Protein AF-A0A8J5W2N5-F1 (afdb_monomer_lite)

pLDDT: mean 70.44, std 24.01, range [20.25, 96.19]

Foldseek 3Di:
DDPVPAAPDADPVRHGDDDDPQCNPVDPDHDHDPVLDDDDDPVDPPVVVVLCSPQLVVQDDPVLVVDDDDDDDPPQPDDDDDDDDDDDDDDDDDDDDDPPDPDQFEEEFEDPDSNSLSNVVVCVSVPHNYYAYEDCDCVCCSVHNYDDDPLLVVLCVVVVAAGCYYHYDPPDPVVVVSSVSRHGDDDD

Organism: Zizania palustris (NCBI:txid103762)

Structure (mmCIF, N/CA/C/O backbone):
data_AF-A0A8J5W2N5-F1
#
_entry.id   AF-A0A8J5W2N5-F1
#
loop_
_atom_site.group_PDB
_atom_site.id
_atom_site.type_symbol
_atom_site.label_atom_id
_atom_site.label_alt_id
_atom_site.label_comp_id
_atom_site.label_asym_id
_atom_site.label_entity_id
_atom_site.label_seq_id
_atom_site.pdbx_PDB_ins_code
_atom_site.Cartn_x
_atom_site.Cartn_y
_atom_site.Cartn_z
_atom_site.occupancy
_atom_site.B_iso_or_equiv
_atom_site.auth_seq_id
_atom_site.auth_comp_id
_atom_site.auth_asym_id
_atom_site.auth_atom_id
_atom_site.pdbx_PDB_model_num
ATOM 1 N N . MET A 1 1 ? 17.890 -5.886 -7.795 1.00 57.22 1 MET A N 1
ATOM 2 C CA . MET A 1 1 ? 19.011 -5.927 -8.759 1.00 57.22 1 MET A CA 1
ATOM 3 C C . MET A 1 1 ? 18.821 -7.154 -9.627 1.00 57.22 1 MET A C 1
ATOM 5 O O . MET A 1 1 ? 18.382 -8.171 -9.098 1.00 57.22 1 MET A O 1
ATOM 9 N N . ARG A 1 2 ? 19.066 -7.064 -10.936 1.00 71.94 2 ARG A N 1
ATOM 10 C CA . ARG A 1 2 ? 18.946 -8.241 -11.804 1.00 71.94 2 ARG A CA 1
ATOM 11 C C . ARG A 1 2 ? 19.951 -9.299 -11.394 1.00 71.94 2 ARG A C 1
ATOM 13 O O . ARG A 1 2 ? 21.056 -8.963 -10.977 1.00 71.94 2 ARG A O 1
ATOM 20 N N . ARG A 1 3 ? 19.558 -10.565 -11.523 1.00 78.62 3 ARG A N 1
ATOM 21 C CA . ARG A 1 3 ? 20.388 -11.706 -11.114 1.00 78.62 3 ARG A CA 1
ATOM 22 C C . ARG A 1 3 ? 21.706 -11.781 -11.887 1.00 78.62 3 ARG A C 1
ATOM 24 O O . ARG A 1 3 ? 22.684 -12.273 -11.346 1.00 78.62 3 ARG A O 1
ATOM 31 N N . ASP A 1 4 ? 21.733 -11.265 -13.115 1.00 87.88 4 ASP A N 1
ATOM 32 C CA . ASP A 1 4 ? 22.922 -11.240 -13.972 1.00 87.88 4 ASP A CA 1
ATOM 33 C C . ASP A 1 4 ? 23.854 -10.037 -13.717 1.00 87.88 4 ASP A C 1
ATOM 35 O O . ASP A 1 4 ? 24.888 -9.920 -14.366 1.00 87.88 4 ASP A O 1
ATOM 39 N N . GLY A 1 5 ? 23.503 -9.126 -12.800 1.00 85.62 5 GLY A N 1
ATOM 40 C CA . GLY A 1 5 ? 24.307 -7.943 -12.477 1.00 85.62 5 GLY A CA 1
ATOM 41 C C . GLY A 1 5 ? 24.381 -6.879 -13.580 1.00 85.62 5 GLY A C 1
ATOM 42 O O . GLY A 1 5 ? 25.091 -5.888 -13.418 1.00 85.62 5 GLY A O 1
ATOM 43 N N . THR A 1 6 ? 23.645 -7.035 -14.683 1.00 89.62 6 THR A N 1
ATOM 44 C CA . THR A 1 6 ? 23.685 -6.117 -15.832 1.00 89.62 6 THR A CA 1
ATOM 45 C C . THR A 1 6 ? 22.445 -5.215 -15.906 1.00 89.62 6 THR A C 1
ATOM 47 O O . THR A 1 6 ? 21.441 -5.442 -15.229 1.00 89.62 6 THR A O 1
ATOM 50 N N . THR A 1 7 ? 22.490 -4.183 -16.759 1.00 91.38 7 THR A N 1
ATOM 51 C CA . THR A 1 7 ? 21.337 -3.312 -17.053 1.00 91.38 7 THR A CA 1
ATOM 52 C C . THR A 1 7 ? 20.825 -3.499 -18.482 1.00 91.38 7 THR A C 1
ATOM 54 O O . THR A 1 7 ? 21.555 -3.925 -19.380 1.00 91.38 7 THR A O 1
ATOM 57 N N . ARG A 1 8 ? 19.542 -3.198 -18.701 1.00 93.62 8 ARG A N 1
ATOM 58 C CA . ARG A 1 8 ? 18.929 -3.067 -20.036 1.00 93.62 8 ARG A CA 1
ATOM 59 C C . ARG A 1 8 ? 18.628 -1.614 -20.399 1.00 93.62 8 ARG A C 1
ATOM 61 O O . ARG A 1 8 ? 18.187 -1.355 -21.512 1.00 93.62 8 ARG A O 1
ATOM 68 N N . PHE A 1 9 ? 18.883 -0.686 -19.483 1.00 93.56 9 PHE A N 1
ATOM 69 C CA . PHE A 1 9 ? 18.622 0.728 -19.677 1.00 93.56 9 PHE A CA 1
ATOM 70 C C . PHE A 1 9 ? 19.923 1.463 -19.963 1.00 93.56 9 PHE A C 1
ATOM 72 O O . PHE A 1 9 ? 20.942 1.260 -19.296 1.00 93.56 9 PHE A O 1
ATOM 79 N N . ARG A 1 10 ? 19.875 2.320 -20.977 1.00 93.88 10 ARG A N 1
ATOM 80 C CA . ARG A 1 10 ? 20.946 3.241 -21.335 1.00 93.88 10 ARG A CA 1
ATOM 81 C C . ARG A 1 10 ? 20.334 4.591 -21.667 1.00 93.88 10 ARG A C 1
ATOM 83 O O . ARG A 1 10 ? 19.208 4.638 -22.159 1.00 93.88 10 ARG A O 1
ATOM 90 N N . ASP A 1 11 ? 21.063 5.659 -21.388 1.00 93.50 11 ASP A N 1
ATOM 91 C CA . ASP A 1 11 ? 20.663 7.000 -21.805 1.00 93.50 11 ASP A CA 1
ATOM 92 C C . ASP A 1 11 ? 20.982 7.256 -23.291 1.00 93.50 11 ASP A C 1
ATOM 94 O O . ASP A 1 11 ? 21.463 6.378 -24.018 1.00 93.50 11 ASP A O 1
ATOM 98 N N . SER A 1 12 ? 20.723 8.480 -23.755 1.00 94.44 12 SER A N 1
ATOM 99 C CA . SER A 1 12 ? 21.008 8.906 -25.130 1.00 94.44 12 SER A CA 1
ATOM 100 C C . SER A 1 12 ? 22.496 8.860 -25.495 1.00 94.44 12 SER A C 1
ATOM 102 O O . SER A 1 12 ? 22.830 8.704 -26.668 1.00 94.44 12 SER A O 1
ATOM 104 N N . GLN A 1 13 ? 23.390 8.944 -24.508 1.00 96.19 13 GLN A N 1
ATOM 105 C CA . GLN A 1 13 ? 24.843 8.856 -24.671 1.00 96.19 13 GLN A CA 1
ATOM 106 C C . GLN A 1 13 ? 25.363 7.419 -24.514 1.00 96.19 13 GLN A C 1
ATOM 108 O O . GLN A 1 13 ? 26.568 7.178 -24.561 1.00 96.19 13 GLN A O 1
ATOM 113 N N . ARG A 1 14 ? 24.457 6.440 -24.377 1.00 93.19 14 ARG A N 1
ATOM 114 C CA . ARG A 1 14 ? 24.729 5.017 -24.126 1.00 93.19 14 ARG A CA 1
ATOM 115 C C . ARG A 1 14 ? 25.325 4.714 -22.750 1.00 93.19 14 ARG A C 1
ATOM 117 O O . ARG A 1 14 ? 25.744 3.568 -22.529 1.00 93.19 14 ARG A O 1
ATOM 124 N N . ALA A 1 15 ? 25.321 5.664 -21.819 1.00 94.69 15 ALA A N 1
ATOM 125 C CA . ALA A 1 15 ? 25.736 5.407 -20.450 1.00 94.69 15 ALA A CA 1
ATOM 126 C C . ALA A 1 15 ? 24.723 4.468 -19.766 1.00 94.69 15 ALA A C 1
ATOM 128 O O . ALA A 1 15 ? 23.517 4.574 -20.011 1.00 94.69 15 ALA A O 1
ATOM 129 N N . PRO A 1 16 ? 25.185 3.495 -18.960 1.00 93.69 16 PRO A N 1
ATOM 130 C CA . PRO A 1 16 ? 24.301 2.552 -18.289 1.00 93.69 16 PRO A CA 1
ATOM 131 C C . PRO A 1 16 ? 23.444 3.263 -17.237 1.00 93.69 16 PRO A C 1
ATOM 133 O O . PRO A 1 16 ? 23.964 3.973 -16.381 1.00 93.69 16 PRO A O 1
ATOM 136 N N . LEU A 1 17 ? 22.134 3.020 -17.269 1.00 93.19 17 LEU A N 1
ATOM 137 C CA . LEU A 1 17 ? 21.201 3.485 -16.245 1.00 93.19 17 LEU A CA 1
ATOM 138 C C . LEU A 1 17 ? 20.862 2.346 -15.285 1.00 93.19 17 LEU A C 1
ATOM 140 O O . LEU A 1 17 ? 20.761 1.183 -15.688 1.00 93.19 17 LEU A O 1
ATOM 144 N N . HIS A 1 18 ? 20.670 2.676 -14.010 1.00 90.25 18 HIS A N 1
ATOM 145 C CA . HIS A 1 18 ? 20.275 1.699 -13.003 1.00 90.25 18 HIS A CA 1
ATOM 146 C C . HIS A 1 18 ? 18.793 1.329 -13.117 1.00 90.25 18 HIS A C 1
ATOM 148 O O . HIS A 1 18 ? 17.935 2.167 -13.375 1.00 90.25 18 HIS A O 1
ATOM 154 N N . ASP A 1 19 ? 18.513 0.051 -12.886 1.00 89.31 19 ASP A N 1
ATOM 155 C CA . ASP A 1 19 ? 17.163 -0.498 -12.783 1.00 89.31 19 ASP A CA 1
ATOM 156 C C . ASP A 1 19 ? 16.586 -0.193 -11.388 1.00 89.31 19 ASP A C 1
ATOM 158 O O . ASP A 1 19 ? 17.253 -0.441 -10.379 1.00 89.31 19 ASP A O 1
ATOM 162 N N . PHE A 1 20 ? 15.354 0.313 -11.305 1.00 89.88 20 PHE A N 1
ATOM 163 C CA . PHE A 1 20 ? 14.694 0.640 -10.040 1.00 89.88 20 PHE A CA 1
ATOM 164 C C . PHE A 1 20 ? 13.653 -0.418 -9.665 1.00 89.88 20 PHE A C 1
ATOM 166 O O . PHE A 1 20 ? 12.716 -0.692 -10.421 1.00 89.88 20 PHE A O 1
ATOM 173 N N . LEU A 1 21 ? 13.848 -1.041 -8.495 1.00 89.06 21 LEU A N 1
ATOM 174 C CA . LEU A 1 21 ? 13.022 -2.136 -7.956 1.00 89.06 21 LEU A CA 1
ATOM 175 C C . LEU A 1 21 ? 12.780 -3.299 -8.940 1.00 89.06 21 LEU A C 1
ATOM 177 O O . LEU A 1 21 ? 11.861 -4.087 -8.755 1.00 89.06 21 LEU A O 1
ATOM 181 N N . ALA A 1 22 ? 13.633 -3.422 -9.964 1.00 86.00 22 ALA A N 1
ATOM 182 C CA . ALA A 1 22 ? 13.532 -4.401 -11.044 1.00 86.00 22 ALA A CA 1
ATOM 183 C C . ALA A 1 22 ? 12.219 -4.354 -11.855 1.00 86.00 22 ALA A C 1
ATOM 185 O O . ALA A 1 22 ? 11.824 -5.342 -12.472 1.00 86.00 22 ALA A O 1
ATOM 186 N N . VAL A 1 23 ? 11.569 -3.185 -11.875 1.00 90.44 23 VAL A N 1
ATOM 187 C CA . VAL A 1 23 ? 10.377 -2.912 -12.693 1.00 90.44 23 VAL A CA 1
ATOM 188 C C . VAL A 1 23 ? 10.636 -1.751 -13.653 1.00 90.44 23 VAL A C 1
ATOM 190 O O . VAL A 1 23 ? 10.332 -1.869 -14.836 1.00 90.44 23 VAL A O 1
ATOM 193 N N . SER A 1 24 ? 11.207 -0.639 -13.164 1.00 92.31 24 SER A N 1
ATOM 194 C CA . SER A 1 24 ? 11.525 0.559 -13.964 1.00 92.31 24 SER A CA 1
ATOM 195 C C . SER A 1 24 ? 10.375 1.031 -14.872 1.00 92.31 24 SER A C 1
ATOM 197 O O . SER A 1 24 ? 10.552 1.278 -16.064 1.00 92.31 24 SER A O 1
ATOM 199 N N . SER A 1 25 ? 9.173 1.162 -14.301 1.00 91.69 25 SER A N 1
ATOM 200 C CA . SER A 1 25 ? 7.924 1.436 -15.031 1.00 91.69 25 SER A CA 1
ATOM 201 C C . SER A 1 25 ? 7.806 2.845 -15.629 1.00 91.69 25 SER A C 1
ATOM 203 O O . SER A 1 25 ? 6.873 3.104 -16.385 1.00 91.69 25 SER A O 1
ATOM 205 N N . PHE A 1 26 ? 8.736 3.759 -15.341 1.00 94.06 26 PHE A N 1
ATOM 206 C CA . PHE A 1 26 ? 8.787 5.103 -15.939 1.00 94.06 26 PHE A CA 1
ATOM 207 C C . PHE A 1 26 ? 9.530 5.106 -17.284 1.00 94.06 26 PHE A C 1
ATOM 209 O O . PHE A 1 26 ? 10.340 5.982 -17.573 1.00 94.06 26 PHE A O 1
ATOM 216 N N . SER A 1 27 ? 9.250 4.097 -18.105 1.00 92.00 27 SER A N 1
ATOM 217 C CA . SER A 1 27 ? 9.764 3.918 -19.460 1.00 92.00 27 SER A CA 1
ATOM 218 C C . SER A 1 27 ? 8.652 3.336 -20.327 1.00 92.00 27 SER A C 1
ATOM 220 O O . SER A 1 27 ? 7.834 2.552 -19.847 1.00 92.00 27 SER A O 1
ATOM 222 N N . GLN A 1 28 ? 8.628 3.684 -21.615 1.00 92.81 28 GLN A N 1
ATOM 223 C CA . GLN A 1 28 ? 7.677 3.094 -22.567 1.00 92.81 28 GLN A CA 1
ATOM 224 C C . GLN A 1 28 ? 7.861 1.575 -22.702 1.00 92.81 28 GLN A C 1
ATOM 226 O O . GLN A 1 28 ? 6.899 0.860 -22.967 1.00 92.81 28 GLN A O 1
ATOM 231 N N . TYR A 1 29 ? 9.089 1.092 -22.492 1.00 93.75 29 TYR A N 1
ATOM 232 C CA . TYR A 1 29 ? 9.428 -0.325 -22.480 1.00 93.75 29 TYR A CA 1
ATOM 233 C C . TYR A 1 29 ? 10.331 -0.637 -21.293 1.00 93.75 29 TYR A C 1
ATOM 235 O O . TYR A 1 29 ? 11.278 0.097 -21.003 1.00 93.75 29 TYR A O 1
ATOM 243 N N . ALA A 1 30 ? 10.071 -1.762 -20.640 1.00 93.44 30 ALA A N 1
ATOM 244 C CA . ALA A 1 30 ? 10.919 -2.303 -19.595 1.00 93.44 30 ALA A CA 1
ATOM 245 C C . ALA A 1 30 ? 11.128 -3.796 -19.836 1.00 93.44 30 ALA A C 1
ATOM 247 O O . ALA A 1 30 ? 10.253 -4.494 -20.346 1.00 93.44 30 ALA A O 1
ATOM 248 N N . VAL A 1 31 ? 12.303 -4.288 -19.461 1.00 92.88 31 VAL A N 1
ATOM 249 C CA . VAL A 1 31 ? 12.566 -5.728 -19.393 1.00 92.88 31 VAL A CA 1
ATOM 250 C C . VAL A 1 31 ? 12.385 -6.136 -17.938 1.00 92.88 31 VAL A C 1
ATOM 252 O O . VAL A 1 31 ? 12.899 -5.442 -17.074 1.00 92.88 31 VAL A O 1
ATOM 255 N N . VAL A 1 32 ? 11.702 -7.233 -17.644 1.00 92.00 32 VAL A N 1
ATOM 256 C CA . VAL A 1 32 ? 11.517 -7.725 -16.267 1.00 92.00 32 VAL A CA 1
ATOM 257 C C . VAL A 1 32 ? 11.840 -9.212 -16.203 1.00 92.00 32 VAL A C 1
ATOM 259 O O . VAL A 1 32 ? 11.748 -9.910 -17.214 1.00 92.00 32 VAL A O 1
ATOM 262 N N . ASP A 1 33 ? 12.264 -9.692 -15.036 1.00 89.75 33 ASP A N 1
ATOM 263 C CA . ASP A 1 33 ? 12.425 -11.129 -14.811 1.00 89.75 33 ASP A CA 1
ATOM 264 C C . ASP A 1 33 ? 11.045 -11.804 -14.792 1.00 89.75 33 ASP A C 1
ATOM 266 O O . ASP A 1 33 ? 10.073 -11.228 -14.299 1.00 89.75 33 ASP A O 1
ATOM 27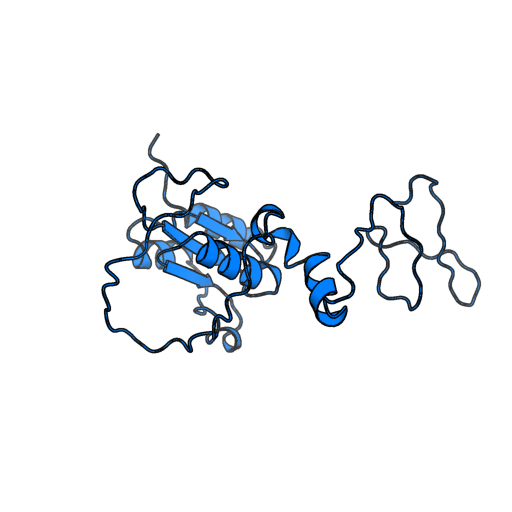0 N N . VAL A 1 34 ? 10.952 -13.034 -15.301 1.00 90.69 34 VAL A N 1
ATOM 271 C CA . VAL A 1 34 ? 9.689 -13.793 -15.335 1.00 90.69 34 VAL A CA 1
ATOM 272 C C . VAL A 1 34 ? 9.080 -13.978 -13.939 1.00 90.69 34 VAL A C 1
ATOM 274 O O . VAL A 1 34 ? 7.864 -14.030 -13.798 1.00 90.69 34 VAL A O 1
ATOM 277 N N . ASN A 1 35 ? 9.907 -13.998 -12.891 1.00 88.94 35 ASN A N 1
ATOM 278 C CA . ASN A 1 35 ? 9.452 -14.107 -11.504 1.00 88.94 35 ASN A CA 1
ATOM 279 C C . ASN A 1 35 ? 8.875 -12.794 -10.945 1.00 88.94 35 ASN A C 1
ATOM 281 O O . ASN A 1 35 ? 8.397 -12.771 -9.815 1.00 88.94 35 ASN A O 1
ATOM 285 N N . GLN A 1 36 ? 8.953 -11.695 -11.697 1.00 87.56 36 GLN A N 1
ATOM 286 C CA . GLN A 1 36 ? 8.500 -10.359 -11.294 1.00 87.56 36 GLN A CA 1
ATOM 287 C C . GLN A 1 36 ? 7.335 -9.855 -12.148 1.00 87.56 36 GLN A C 1
ATOM 289 O O . GLN A 1 36 ? 6.981 -8.678 -12.093 1.00 87.56 36 GLN A O 1
ATOM 294 N N . VAL A 1 37 ? 6.725 -10.742 -12.936 1.00 90.38 37 VAL A N 1
ATOM 295 C CA . VAL A 1 37 ? 5.549 -10.443 -13.744 1.00 90.38 37 VAL A CA 1
ATOM 296 C C . VAL A 1 37 ? 4.460 -11.466 -13.464 1.00 90.38 37 VAL A C 1
ATOM 298 O O . VAL A 1 37 ? 4.691 -12.671 -13.445 1.00 90.38 37 VAL A O 1
ATOM 301 N N . VAL A 1 38 ? 3.243 -10.972 -13.264 1.00 90.62 38 VAL A N 1
ATOM 302 C CA . VAL A 1 38 ? 2.047 -11.803 -13.138 1.00 90.62 38 VAL A CA 1
ATOM 303 C C . VAL A 1 38 ? 1.119 -11.461 -14.289 1.00 90.62 38 VAL A C 1
ATOM 305 O O . VAL A 1 38 ? 0.840 -10.291 -14.557 1.00 90.62 38 VAL A O 1
ATOM 308 N N . LYS A 1 39 ? 0.637 -12.491 -14.987 1.00 89.94 39 LYS A N 1
ATOM 309 C CA . LYS A 1 39 ? -0.365 -12.321 -16.038 1.00 89.94 39 LYS A CA 1
ATOM 310 C C . LYS A 1 39 ? -1.710 -11.976 -15.395 1.00 89.94 39 LYS A C 1
ATOM 312 O O . LYS A 1 39 ? -2.215 -12.738 -14.577 1.00 89.94 39 LYS A O 1
ATOM 317 N N . VAL A 1 40 ? -2.287 -10.846 -15.791 1.00 88.88 40 VAL A N 1
ATOM 318 C CA . VAL A 1 40 ? -3.615 -10.394 -15.349 1.00 88.88 40 VAL A CA 1
ATOM 319 C C . VAL A 1 40 ? -4.661 -10.759 -16.407 1.00 88.88 40 VAL A C 1
ATOM 321 O O . VAL A 1 40 ? -4.334 -10.916 -17.586 1.00 88.88 40 VAL A O 1
ATOM 324 N N . ASP A 1 41 ? -5.916 -10.912 -15.981 1.00 90.25 41 ASP A N 1
ATOM 325 C CA . ASP A 1 41 ? -7.061 -11.062 -16.881 1.00 90.25 41 ASP A CA 1
ATOM 326 C C . ASP A 1 41 ? -7.133 -9.864 -17.857 1.00 90.25 41 ASP A C 1
ATOM 328 O O . ASP A 1 41 ? -7.174 -8.715 -17.402 1.00 90.25 41 ASP A O 1
ATOM 332 N N . PRO A 1 42 ? -7.157 -10.097 -19.185 1.00 90.88 42 PRO A N 1
ATOM 333 C CA . PRO A 1 42 ? -7.212 -9.029 -20.183 1.00 90.88 42 PRO A CA 1
ATOM 334 C C . PRO A 1 42 ? -8.469 -8.149 -20.090 1.00 90.88 42 PRO A C 1
ATOM 336 O O . PRO A 1 42 ? -8.469 -7.043 -20.625 1.00 90.88 42 PRO A O 1
ATOM 339 N N . ALA A 1 43 ? -9.531 -8.602 -19.416 1.00 92.81 43 ALA A N 1
ATOM 340 C CA . ALA A 1 43 ? -10.729 -7.804 -19.177 1.00 92.81 43 ALA A CA 1
ATOM 341 C C . ALA A 1 43 ? -10.522 -6.687 -18.135 1.00 92.81 43 ALA A C 1
ATOM 343 O O . ALA A 1 43 ? -11.347 -5.774 -18.048 1.00 92.81 43 ALA A O 1
ATOM 344 N N . VAL A 1 44 ? -9.455 -6.738 -17.328 1.00 85.94 44 VAL A N 1
ATOM 345 C CA . VAL A 1 44 ? -9.165 -5.717 -16.312 1.00 85.94 44 VAL A CA 1
ATOM 346 C C . VAL A 1 44 ? -8.449 -4.527 -16.963 1.00 85.94 44 VAL A C 1
ATOM 348 O O . VAL A 1 44 ? -7.362 -4.697 -17.517 1.00 85.94 44 VAL A O 1
ATOM 351 N N . PRO A 1 45 ? -8.984 -3.294 -16.864 1.00 86.06 45 PRO A N 1
ATOM 352 C CA . PRO A 1 45 ? -8.327 -2.120 -17.428 1.00 86.06 45 PRO A CA 1
ATOM 353 C C . PRO A 1 45 ? -6.917 -1.910 -16.838 1.00 86.06 45 PRO A C 1
ATOM 355 O O . PRO A 1 45 ? -6.790 -1.809 -15.612 1.00 86.06 45 PRO A O 1
ATOM 358 N N . PRO A 1 46 ? -5.862 -1.737 -17.662 1.00 85.06 46 PRO A N 1
ATOM 359 C CA . PRO A 1 46 ? -4.486 -1.572 -17.175 1.00 85.06 46 PRO A CA 1
ATOM 360 C C . PRO A 1 46 ? -4.298 -0.411 -16.190 1.00 85.06 46 PRO A C 1
ATOM 362 O O . PRO A 1 46 ? -3.519 -0.511 -15.245 1.00 85.06 46 PRO A O 1
ATOM 365 N N . LYS A 1 47 ? -5.068 0.673 -16.366 1.00 81.94 47 LYS A N 1
ATOM 366 C CA . LYS A 1 47 ? -5.073 1.846 -15.473 1.00 81.94 47 LYS A CA 1
ATOM 367 C C . LYS A 1 47 ? -5.515 1.527 -14.040 1.00 81.94 47 LYS A C 1
ATOM 369 O O . LYS A 1 47 ? -5.184 2.276 -13.133 1.00 81.94 47 LYS A O 1
ATOM 374 N N . LEU A 1 48 ? -6.290 0.460 -13.844 1.00 81.44 48 LEU A N 1
ATOM 375 C CA . LEU A 1 48 ? -6.707 -0.010 -12.522 1.00 81.44 48 LEU A CA 1
ATOM 376 C C . LEU A 1 48 ? -5.783 -1.123 -12.029 1.00 81.44 48 LEU A C 1
ATOM 378 O O . LEU A 1 48 ? -5.396 -1.127 -10.864 1.00 81.44 48 LEU A O 1
ATOM 382 N N . ALA A 1 49 ? -5.382 -2.028 -12.927 1.00 83.00 49 ALA A N 1
ATOM 383 C CA . ALA A 1 49 ? -4.473 -3.123 -12.602 1.00 83.00 49 ALA A CA 1
ATOM 384 C C . ALA A 1 49 ? -3.129 -2.628 -12.040 1.00 83.00 49 ALA A C 1
ATOM 386 O O . ALA A 1 49 ? -2.576 -3.263 -11.145 1.00 83.00 49 ALA A O 1
ATOM 387 N N . CYS A 1 50 ? -2.619 -1.479 -12.503 1.00 83.56 50 CYS A N 1
ATOM 388 C CA . CYS A 1 50 ? -1.347 -0.935 -12.022 1.00 83.56 50 CYS A CA 1
ATOM 389 C C . CYS A 1 50 ? -1.336 -0.622 -10.514 1.00 83.56 50 CYS A C 1
ATOM 391 O O . CYS A 1 50 ? -0.277 -0.690 -9.892 1.00 83.56 50 CYS A O 1
ATOM 393 N N . LEU A 1 51 ? -2.496 -0.348 -9.903 1.00 80.81 51 LEU A N 1
ATOM 394 C CA . LEU A 1 51 ? -2.605 -0.086 -8.464 1.00 80.81 51 LEU A CA 1
ATOM 395 C C . LEU A 1 51 ? -2.310 -1.336 -7.620 1.00 80.81 51 LEU A C 1
ATOM 397 O O . LEU A 1 51 ? -1.819 -1.214 -6.495 1.00 80.81 51 LEU A O 1
ATOM 401 N N . LEU A 1 52 ? -2.553 -2.528 -8.177 1.00 82.44 52 LEU A N 1
ATOM 402 C CA . LEU A 1 52 ? -2.258 -3.812 -7.536 1.00 82.44 52 LEU A CA 1
ATOM 403 C C . LEU A 1 52 ? -0.754 -4.102 -7.478 1.00 82.44 52 LEU A C 1
ATOM 405 O O . LEU A 1 52 ? -0.316 -4.845 -6.610 1.00 82.44 52 LEU A O 1
ATOM 409 N N . GLY A 1 53 ? 0.046 -3.494 -8.361 1.00 81.62 53 GLY A N 1
ATOM 410 C CA . GLY A 1 53 ? 1.490 -3.736 -8.440 1.00 81.62 53 GLY A CA 1
ATOM 411 C C . GLY A 1 53 ? 2.308 -3.158 -7.281 1.00 81.62 53 GLY A C 1
ATOM 412 O O . GLY A 1 53 ? 3.507 -3.404 -7.211 1.00 81.62 53 GLY A O 1
ATOM 413 N N . CYS A 1 54 ? 1.695 -2.363 -6.398 1.00 84.56 54 CYS A N 1
ATOM 414 C CA . CYS A 1 54 ? 2.356 -1.814 -5.216 1.00 84.56 54 CYS A CA 1
ATOM 415 C C . CYS A 1 54 ? 1.333 -1.506 -4.115 1.00 84.56 54 CYS A C 1
ATOM 417 O O . CYS A 1 54 ? 0.988 -2.386 -3.332 1.00 84.56 54 CYS A O 1
ATOM 419 N N . GLY A 1 55 ? 0.818 -0.272 -4.058 1.00 74.62 55 GLY A N 1
ATOM 420 C CA . GLY A 1 55 ? 0.147 0.243 -2.863 1.00 74.62 55 GLY A CA 1
ATOM 421 C C . GLY A 1 55 ? -1.091 -0.541 -2.421 1.00 74.62 55 GLY A C 1
ATOM 422 O O . GLY A 1 55 ? -1.251 -0.751 -1.224 1.00 74.62 55 GLY A O 1
ATOM 423 N N . ALA A 1 56 ? -1.930 -1.010 -3.355 1.00 74.50 56 ALA A N 1
ATOM 424 C CA . ALA A 1 56 ? -3.086 -1.838 -2.998 1.00 74.50 56 ALA A CA 1
ATOM 425 C C . ALA A 1 56 ? -2.662 -3.261 -2.593 1.00 74.50 56 ALA A C 1
ATOM 427 O O . ALA A 1 56 ? -3.018 -3.734 -1.519 1.00 74.50 56 ALA A O 1
ATOM 428 N N . GLY A 1 57 ? -1.799 -3.902 -3.390 1.00 73.19 57 GLY A N 1
ATOM 429 C CA . GLY A 1 57 ? -1.297 -5.252 -3.103 1.00 73.19 57 GLY A CA 1
ATOM 430 C C . GLY A 1 57 ? -0.407 -5.354 -1.855 1.00 73.19 57 GLY A C 1
ATOM 431 O O . GLY A 1 57 ? -0.127 -6.452 -1.397 1.00 73.19 57 GLY A O 1
ATOM 432 N N . THR A 1 58 ? 0.040 -4.227 -1.290 1.00 75.50 58 THR A N 1
ATOM 433 C CA . THR A 1 58 ? 0.863 -4.197 -0.065 1.00 75.50 58 THR A CA 1
ATOM 434 C C . THR A 1 58 ? 0.056 -4.578 1.179 1.00 75.50 58 THR A C 1
ATOM 436 O O . THR A 1 58 ? 0.616 -5.086 2.146 1.00 75.50 58 THR A O 1
ATOM 439 N N . VAL A 1 59 ? -1.250 -4.308 1.172 1.00 65.19 59 VAL A N 1
ATOM 440 C CA . VAL A 1 59 ? -2.141 -4.501 2.329 1.00 65.19 59 VAL A CA 1
ATOM 441 C C . VAL A 1 59 ? -3.257 -5.503 2.052 1.00 65.19 59 VAL A C 1
ATOM 443 O O . VAL A 1 59 ? -3.810 -6.062 2.998 1.00 65.19 59 VAL A O 1
ATOM 446 N N . ASP A 1 60 ? -3.566 -5.752 0.778 1.00 60.25 60 ASP A N 1
ATOM 447 C CA . ASP A 1 60 ? -4.513 -6.779 0.366 1.00 60.25 60 ASP A CA 1
ATOM 448 C C . ASP A 1 60 ? -3.817 -8.150 0.302 1.00 60.25 60 ASP A C 1
ATOM 450 O O . ASP A 1 60 ? -2.894 -8.367 -0.483 1.00 60.25 60 ASP A O 1
ATOM 454 N N . ASP A 1 61 ? -4.283 -9.105 1.112 1.00 49.38 61 ASP A N 1
ATOM 455 C CA . ASP A 1 61 ? -3.920 -10.516 0.956 1.00 49.38 61 ASP A CA 1
ATOM 456 C C . ASP A 1 61 ? -4.503 -11.044 -0.375 1.00 49.38 61 ASP A C 1
ATOM 458 O O . ASP A 1 61 ? -5.713 -10.904 -0.607 1.00 49.38 61 ASP A O 1
ATOM 462 N N . PRO A 1 62 ? -3.711 -11.683 -1.260 1.00 41.06 62 PRO A N 1
ATOM 463 C CA . PRO A 1 62 ? -4.184 -12.166 -2.563 1.00 41.06 62 PRO A CA 1
ATOM 464 C C . PRO A 1 62 ? -5.344 -13.178 -2.480 1.00 41.06 62 PRO A C 1
ATOM 466 O O . PRO A 1 62 ? -6.018 -13.418 -3.484 1.00 41.06 62 PRO A O 1
ATOM 469 N N . GLY A 1 63 ? -5.642 -13.737 -1.299 1.00 37.38 63 GLY A N 1
ATOM 470 C CA . GLY A 1 63 ? -6.823 -14.571 -1.063 1.00 37.38 63 GLY A CA 1
ATOM 471 C C . GLY A 1 63 ? -8.164 -13.823 -1.121 1.00 37.38 63 GLY A C 1
ATOM 472 O O . GLY A 1 63 ? -9.210 -14.453 -1.290 1.00 37.38 63 GLY A O 1
ATOM 473 N N . VAL A 1 64 ? -8.167 -12.490 -1.025 1.00 37.84 64 VAL A N 1
ATOM 474 C CA . VAL A 1 64 ? -9.390 -11.674 -0.927 1.00 37.84 64 VAL A CA 1
ATOM 475 C C . VAL A 1 64 ? -9.935 -11.257 -2.305 1.00 37.84 64 VAL A C 1
ATOM 477 O O . VAL A 1 64 ? -11.153 -11.143 -2.480 1.00 37.84 64 VAL A O 1
ATOM 480 N N . GLN A 1 65 ? -9.076 -11.128 -3.325 1.00 34.88 65 GLN A N 1
ATOM 481 C CA . GLN A 1 65 ? -9.479 -10.714 -4.681 1.00 34.88 65 GLN A CA 1
ATOM 482 C C . GLN A 1 65 ? -10.389 -11.730 -5.397 1.00 34.88 65 GLN A C 1
ATOM 484 O O . GLN A 1 65 ? -11.106 -11.368 -6.332 1.00 34.88 65 GLN A O 1
ATOM 489 N N . LEU A 1 66 ? -10.392 -12.997 -4.970 1.00 31.05 66 LEU A N 1
ATOM 490 C CA . LEU A 1 66 ? -11.200 -14.047 -5.599 1.00 31.05 66 LEU A CA 1
ATOM 491 C C . LEU A 1 66 ? -12.686 -14.014 -5.195 1.00 31.05 66 LEU A C 1
ATOM 493 O O . LEU A 1 66 ? -13.478 -14.774 -5.758 1.00 31.05 66 LEU A O 1
ATOM 497 N N . TYR A 1 67 ? -13.120 -13.132 -4.282 1.00 31.89 67 TYR A N 1
ATOM 498 C CA . TYR A 1 67 ? -14.508 -13.130 -3.804 1.00 31.89 67 TYR A CA 1
ATOM 499 C C . TYR A 1 67 ? -15.332 -11.895 -4.211 1.00 31.89 67 TYR A C 1
ATOM 501 O O . TYR A 1 67 ? -15.554 -10.966 -3.443 1.00 31.89 67 TYR A O 1
ATOM 509 N N . LYS A 1 68 ? -15.906 -12.013 -5.418 1.00 27.16 68 LYS A N 1
ATOM 510 C CA . LYS A 1 68 ? -17.140 -11.387 -5.943 1.00 27.16 68 LYS A CA 1
ATOM 511 C C . LYS A 1 68 ? -17.202 -9.862 -6.123 1.00 27.16 68 LYS A C 1
ATOM 513 O O . LYS A 1 68 ? -17.230 -9.084 -5.175 1.00 27.16 68 LYS A O 1
ATOM 518 N N . ARG A 1 69 ? -17.523 -9.488 -7.375 1.00 29.33 69 ARG A N 1
ATOM 519 C CA . ARG A 1 69 ? -18.269 -8.273 -7.743 1.00 29.33 69 ARG A CA 1
ATOM 520 C C . ARG A 1 69 ? -19.478 -8.096 -6.814 1.00 29.33 69 ARG A C 1
ATOM 522 O O . ARG A 1 69 ? -20.479 -8.800 -6.941 1.00 29.33 69 ARG A O 1
ATOM 529 N N . ARG A 1 70 ? -19.409 -7.117 -5.923 1.00 23.56 70 ARG A N 1
ATOM 530 C CA . ARG A 1 70 ? -20.574 -6.348 -5.495 1.00 23.56 70 ARG A CA 1
ATOM 531 C C . ARG A 1 70 ? -20.204 -4.888 -5.681 1.00 23.56 70 ARG A C 1
ATOM 533 O O . ARG A 1 70 ? -19.195 -4.439 -5.147 1.00 23.56 70 ARG A O 1
ATOM 540 N N . SER A 1 71 ? -20.980 -4.189 -6.497 1.00 22.56 71 SER A N 1
ATOM 541 C CA . SER A 1 71 ? -20.948 -2.736 -6.562 1.00 22.56 71 SER A CA 1
ATOM 542 C C . SER A 1 71 ? -21.266 -2.235 -5.158 1.00 22.56 71 SER A C 1
ATOM 544 O O . SER A 1 71 ? -22.382 -2.422 -4.682 1.00 22.56 71 SER A O 1
ATOM 546 N N . TYR A 1 72 ? -20.274 -1.695 -4.461 1.00 29.94 72 TYR A N 1
ATOM 547 C CA . TYR A 1 72 ? -20.519 -0.923 -3.256 1.00 29.94 72 TYR A CA 1
ATOM 548 C C . TYR A 1 72 ? -20.366 0.529 -3.668 1.00 29.94 72 TYR A C 1
ATOM 550 O O . TYR A 1 72 ? -19.267 0.965 -4.016 1.00 29.94 72 TYR A O 1
ATOM 558 N N . GLU A 1 73 ? -21.480 1.255 -3.681 1.00 22.73 73 GLU A N 1
ATOM 559 C CA . GLU A 1 73 ? -21.423 2.706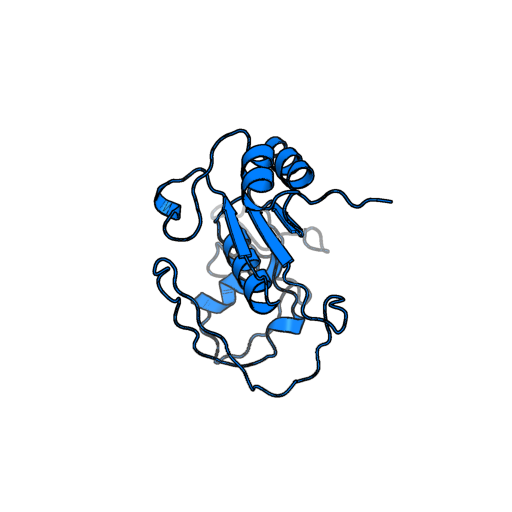 -3.617 1.00 22.73 73 GLU A CA 1
ATOM 560 C C . GLU A 1 73 ? -20.572 3.079 -2.399 1.00 22.73 73 GLU A C 1
ATOM 562 O O . GLU A 1 73 ? -20.679 2.485 -1.320 1.00 22.73 73 GLU A O 1
ATOM 567 N N . VAL A 1 74 ? -19.662 4.031 -2.595 1.00 29.69 74 VAL A N 1
ATOM 568 C CA . VAL A 1 74 ? -19.015 4.721 -1.485 1.00 29.69 74 VAL A CA 1
ATOM 569 C C . VAL A 1 74 ? -20.131 5.518 -0.827 1.00 29.69 74 VAL A C 1
ATOM 571 O O . VAL A 1 74 ? -20.406 6.644 -1.238 1.00 29.69 74 VAL A O 1
ATOM 574 N N . ASP A 1 75 ? -20.832 4.892 0.121 1.00 24.42 75 ASP A N 1
ATOM 575 C CA . ASP A 1 75 ? -21.845 5.565 0.918 1.00 24.42 75 ASP A CA 1
ATOM 576 C C . ASP A 1 75 ? -21.197 6.820 1.487 1.00 24.42 75 ASP A C 1
ATOM 578 O O . ASP A 1 75 ? -20.254 6.759 2.286 1.00 24.42 75 ASP A O 1
ATOM 582 N N . ARG A 1 76 ? -21.669 7.975 1.002 1.00 25.66 76 ARG A N 1
ATOM 583 C CA . ARG A 1 76 ? -21.342 9.267 1.591 1.00 25.66 76 ARG A CA 1
ATOM 584 C C . ARG A 1 76 ? -21.621 9.117 3.074 1.00 25.66 76 ARG A C 1
ATOM 586 O O . ARG A 1 76 ? -22.722 8.719 3.445 1.00 25.66 76 ARG A O 1
ATOM 593 N N . LEU A 1 77 ? -20.618 9.411 3.895 1.00 31.83 77 LEU A N 1
ATOM 594 C CA . LEU A 1 77 ? -20.731 9.442 5.347 1.00 31.83 77 LEU A CA 1
ATOM 595 C C . LEU A 1 77 ? -21.879 10.386 5.735 1.00 31.83 77 LEU A C 1
ATOM 597 O O . LEU A 1 77 ? -21.687 11.593 5.859 1.00 31.83 77 LEU A O 1
ATOM 601 N N . ALA A 1 78 ? -23.080 9.835 5.885 1.00 25.16 78 ALA A N 1
ATOM 602 C CA . ALA A 1 78 ? -24.215 10.516 6.473 1.00 25.16 78 ALA A CA 1
ATOM 603 C C . ALA A 1 78 ? -24.153 10.324 7.997 1.00 25.16 78 ALA A C 1
ATOM 605 O O . ALA A 1 78 ? -23.773 9.249 8.478 1.00 25.16 78 ALA A O 1
ATOM 606 N N . PRO A 1 79 ? -24.478 11.367 8.774 1.00 28.58 79 PRO A N 1
ATOM 607 C CA . PRO A 1 79 ? -24.326 11.356 10.216 1.00 28.58 79 PRO A CA 1
ATOM 608 C C . PRO A 1 79 ? -25.423 10.479 10.828 1.00 28.58 79 PRO A C 1
ATOM 610 O O . PRO A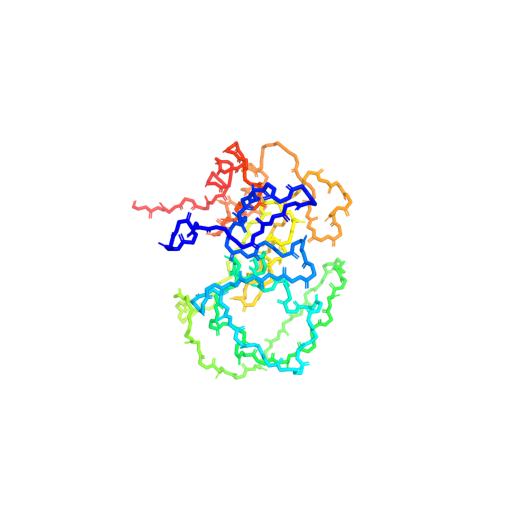 1 79 ? -26.595 10.704 10.570 1.00 28.58 79 PRO A O 1
ATOM 613 N N . TRP A 1 80 ? -25.010 9.487 11.623 1.00 27.20 80 TRP A N 1
ATOM 614 C CA . TRP A 1 80 ? -25.786 8.775 12.649 1.00 27.20 80 TRP A CA 1
ATOM 615 C C . TRP A 1 80 ? -27.277 8.521 12.367 1.00 27.20 80 TRP A C 1
ATOM 617 O O . TRP A 1 80 ? -28.049 9.436 12.584 1.00 27.20 80 TRP A O 1
ATOM 627 N N . GLN A 1 81 ? -27.696 7.274 12.092 1.00 20.25 81 GLN A N 1
ATOM 628 C CA . GLN A 1 81 ? -28.842 6.597 12.747 1.00 20.25 81 GLN A CA 1
ATOM 629 C C . GLN A 1 81 ? -28.793 5.069 12.496 1.00 20.25 81 GLN A C 1
ATOM 631 O O . GLN A 1 81 ? -28.295 4.592 11.481 1.00 20.25 81 GLN A O 1
ATOM 636 N N . PHE A 1 82 ? -29.254 4.304 13.488 1.00 23.86 82 PHE A N 1
ATOM 637 C CA . PHE A 1 82 ? -29.304 2.836 13.585 1.00 23.86 82 PHE A CA 1
ATOM 638 C C . PHE A 1 82 ? -30.087 2.144 12.452 1.00 23.86 82 PHE A C 1
ATOM 640 O O . PHE A 1 82 ? -31.209 2.556 12.190 1.00 23.86 82 PHE A O 1
ATOM 647 N N . VAL A 1 83 ? -29.622 0.979 11.958 1.00 21.77 83 VAL A N 1
ATOM 648 C CA . VAL A 1 83 ? -30.510 -0.095 11.443 1.00 21.77 83 VAL A CA 1
ATOM 649 C C . VAL A 1 83 ? -29.943 -1.493 11.763 1.00 21.77 83 VAL A C 1
ATOM 651 O O . VAL A 1 83 ? -28.797 -1.811 11.447 1.00 21.77 83 VAL A O 1
ATOM 654 N N . ARG A 1 84 ? -30.765 -2.342 12.403 1.00 26.97 84 ARG A N 1
ATOM 655 C CA . ARG A 1 84 ? -30.552 -3.794 12.586 1.00 26.97 84 ARG A CA 1
ATOM 656 C C . ARG A 1 84 ? -30.739 -4.515 11.248 1.00 26.97 84 ARG A C 1
ATOM 658 O O . ARG A 1 84 ? -31.806 -4.401 10.659 1.00 26.97 84 ARG A O 1
ATOM 665 N N . ALA A 1 85 ? -29.797 -5.368 10.853 1.00 23.84 85 ALA A N 1
ATOM 666 C CA . ALA A 1 85 ? -30.032 -6.372 9.816 1.00 23.84 85 ALA A CA 1
ATOM 667 C C . ALA A 1 85 ? -30.075 -7.766 10.457 1.00 23.84 85 ALA A C 1
ATOM 669 O O . ALA A 1 85 ? -29.050 -8.335 10.830 1.00 23.84 85 ALA A O 1
ATOM 670 N N . SER A 1 86 ? -31.288 -8.294 10.616 1.00 26.11 86 SER A N 1
ATOM 671 C CA . SER A 1 86 ? -31.515 -9.724 10.814 1.00 26.11 86 SER A CA 1
ATOM 672 C C . SER A 1 86 ? -31.594 -10.393 9.436 1.00 26.11 86 SER A C 1
ATOM 674 O O . SER A 1 86 ? -32.142 -9.808 8.508 1.00 26.11 86 SER A O 1
ATOM 676 N N . HIS A 1 87 ? -31.065 -11.616 9.333 1.00 29.50 87 HIS A N 1
ATOM 677 C CA . HIS A 1 87 ? -31.154 -12.539 8.188 1.00 29.50 87 HIS A CA 1
ATOM 678 C C . HIS A 1 87 ? -30.214 -12.302 6.991 1.00 29.50 87 HIS A C 1
ATOM 680 O O . HIS A 1 87 ? -30.617 -11.790 5.955 1.00 29.50 87 HIS A O 1
ATOM 686 N N . LEU A 1 88 ? -28.997 -12.858 7.057 1.00 30.20 88 LEU A N 1
ATOM 687 C CA . LEU A 1 88 ? -28.318 -13.384 5.864 1.00 30.20 88 LEU A CA 1
ATOM 688 C C . LEU A 1 88 ? -27.414 -14.575 6.225 1.00 30.20 88 LEU A C 1
ATOM 690 O O . LEU A 1 88 ? -26.599 -14.511 7.145 1.00 30.20 88 LEU A O 1
ATOM 694 N N . LYS A 1 89 ? -27.626 -15.696 5.523 1.00 27.72 89 LYS A N 1
ATOM 695 C CA . LYS A 1 89 ? -27.020 -17.010 5.785 1.00 27.72 89 LYS A CA 1
ATOM 696 C C . LYS A 1 89 ? -25.516 -17.037 5.458 1.00 27.72 89 LYS A C 1
ATOM 698 O O . LYS A 1 89 ? -25.050 -16.449 4.486 1.00 27.72 89 LYS A O 1
ATOM 703 N N . LYS A 1 90 ? -24.796 -17.761 6.319 1.00 32.22 90 LYS A N 1
ATOM 704 C CA . LYS A 1 90 ? -23.339 -17.909 6.481 1.00 32.22 90 LYS A CA 1
ATOM 705 C C . LYS A 1 90 ? -22.688 -18.569 5.248 1.00 32.22 90 LYS A C 1
ATOM 707 O O . LYS A 1 90 ? -22.953 -19.736 4.978 1.00 32.22 90 LYS A O 1
ATOM 712 N N . ALA A 1 91 ? -21.799 -17.863 4.547 1.00 30.86 91 ALA A N 1
ATOM 713 C CA . ALA A 1 91 ? -20.808 -18.476 3.654 1.00 30.86 91 ALA A CA 1
ATOM 714 C C . ALA A 1 91 ? -19.476 -18.617 4.415 1.00 30.86 91 ALA A C 1
ATOM 716 O O . ALA A 1 91 ? -19.085 -17.713 5.155 1.00 30.86 91 ALA A O 1
ATOM 717 N N . ARG A 1 92 ? -18.844 -19.792 4.308 1.00 29.48 92 ARG A N 1
ATOM 718 C CA . ARG A 1 92 ? -17.673 -20.229 5.092 1.00 29.48 92 ARG A CA 1
ATOM 719 C C . ARG A 1 92 ? -16.496 -19.249 4.975 1.00 29.48 92 ARG A C 1
ATOM 721 O O . ARG A 1 92 ? -16.096 -18.891 3.875 1.00 29.48 92 ARG A O 1
ATOM 728 N N . ARG A 1 93 ? -15.965 -18.859 6.140 1.00 35.00 93 ARG A N 1
ATOM 729 C CA . ARG A 1 93 ? -14.777 -18.018 6.351 1.00 35.00 93 ARG A CA 1
ATOM 730 C C . ARG A 1 93 ? -13.517 -18.884 6.340 1.00 35.00 93 ARG A C 1
ATOM 732 O O . ARG A 1 93 ? -13.482 -19.872 7.070 1.00 35.00 93 ARG A O 1
ATOM 739 N N . SER A 1 94 ? -12.485 -18.472 5.610 1.00 31.19 94 SER A N 1
ATOM 740 C CA . SER A 1 94 ? -11.111 -18.925 5.855 1.00 31.19 94 SER A CA 1
ATOM 741 C C . SER A 1 94 ? -10.085 -17.929 5.303 1.00 31.19 94 SER A C 1
ATOM 743 O O . SER A 1 94 ? -9.626 -18.095 4.180 1.00 31.19 94 SER A O 1
ATOM 745 N N . SER A 1 95 ? -9.749 -16.913 6.098 1.00 33.06 95 SER A N 1
ATOM 746 C CA . SER A 1 95 ? -8.402 -16.333 6.261 1.00 33.06 95 SER A CA 1
ATOM 747 C C . SER A 1 95 ? -8.486 -15.170 7.266 1.00 33.06 95 SER A C 1
ATOM 749 O O . SER A 1 95 ? -9.494 -14.472 7.328 1.00 33.06 95 SER A O 1
ATOM 751 N N . MET A 1 96 ? -7.452 -15.046 8.107 1.00 36.56 96 MET A N 1
ATOM 752 C CA . MET A 1 96 ? -7.399 -14.356 9.410 1.00 36.56 96 MET A CA 1
ATOM 753 C C . MET A 1 96 ? -8.314 -14.965 10.485 1.00 36.56 96 MET A C 1
ATOM 755 O O . MET A 1 96 ? -9.528 -15.072 10.330 1.00 36.56 96 MET A O 1
ATOM 759 N N . GLY A 1 97 ? -7.710 -15.414 11.589 1.00 34.44 97 GLY A N 1
ATOM 760 C CA . GLY A 1 97 ? -8.378 -16.092 12.700 1.00 34.44 97 GLY A CA 1
ATOM 761 C C . GLY A 1 97 ? -9.430 -15.222 13.385 1.00 34.44 97 GLY A C 1
ATOM 762 O O . GLY A 1 97 ? -9.165 -14.600 14.405 1.00 34.44 97 GLY A O 1
ATOM 763 N N . VAL A 1 98 ? -10.645 -15.207 12.843 1.00 41.31 98 VAL A N 1
ATOM 764 C CA . VAL A 1 98 ? -11.827 -14.634 13.487 1.00 41.31 98 VAL A CA 1
ATOM 765 C C . VAL A 1 98 ? -12.661 -15.800 14.000 1.00 41.31 98 VAL A C 1
ATOM 767 O O . VAL A 1 98 ? -13.383 -16.451 13.237 1.00 41.31 98 VAL A O 1
ATOM 770 N N . GLY A 1 99 ? -12.520 -16.081 15.299 1.00 32.06 99 GLY A N 1
ATOM 771 C CA . GLY A 1 99 ? -13.318 -17.068 16.021 1.00 32.06 99 GLY A CA 1
ATOM 772 C C . GLY A 1 99 ? -14.816 -16.893 15.761 1.00 32.06 99 GLY A C 1
ATOM 773 O O . GLY A 1 99 ? -15.302 -15.807 15.437 1.00 32.06 99 GLY A O 1
ATOM 774 N N . GLN A 1 100 ? -15.563 -17.993 15.841 1.00 29.97 100 GLN A N 1
ATOM 775 C CA . GLN A 1 100 ? -17.005 -18.013 15.606 1.00 29.97 100 GLN A CA 1
ATOM 776 C C . GLN A 1 100 ? -17.759 -17.258 16.715 1.00 29.97 100 GLN A C 1
ATOM 778 O O . GLN A 1 100 ? -18.267 -17.842 17.658 1.00 29.97 100 GLN A O 1
ATOM 783 N N . GLY A 1 101 ? -17.835 -15.943 16.570 1.00 36.66 101 GLY A N 1
ATOM 784 C CA . GLY A 1 101 ? -18.576 -14.999 17.397 1.00 36.66 101 GLY A CA 1
ATOM 785 C C . GLY A 1 101 ? -18.223 -13.624 16.852 1.00 36.66 101 GLY A C 1
ATOM 786 O O . GLY A 1 101 ? -17.046 -13.326 16.715 1.00 36.66 101 GLY A O 1
ATOM 787 N N . GLY A 1 102 ? -19.195 -12.838 16.388 1.00 44.62 102 GLY A N 1
ATOM 788 C CA . GLY A 1 102 ? -18.932 -11.577 15.686 1.00 44.62 102 GLY A CA 1
ATOM 789 C C . GLY A 1 102 ? -18.297 -10.526 16.596 1.00 44.62 102 GLY A C 1
ATOM 790 O O . GLY A 1 102 ? -18.993 -9.640 17.082 1.00 44.62 102 GLY A O 1
ATOM 791 N N . THR A 1 103 ? -16.993 -10.617 16.840 1.00 50.75 103 THR A N 1
ATOM 792 C CA . THR A 1 103 ? -16.235 -9.611 17.571 1.00 50.75 103 THR A CA 1
ATOM 793 C C . THR A 1 103 ? -16.131 -8.365 16.706 1.00 50.75 103 THR A C 1
ATOM 795 O O . THR A 1 103 ? -15.511 -8.347 15.645 1.00 50.75 103 THR A O 1
ATOM 798 N N . ARG A 1 104 ? -16.814 -7.311 17.154 1.00 73.00 104 ARG A N 1
ATOM 799 C CA . ARG A 1 104 ? -16.686 -5.960 16.615 1.00 73.00 104 ARG A CA 1
ATOM 800 C C . ARG A 1 104 ? -15.285 -5.451 16.952 1.00 73.00 104 ARG A C 1
ATOM 802 O O . ARG A 1 104 ? -15.046 -5.104 18.102 1.00 73.00 104 ARG A O 1
ATOM 809 N N . PHE A 1 105 ? -14.385 -5.416 15.975 1.00 83.88 105 PHE A N 1
ATOM 810 C CA . PHE A 1 105 ? -13.043 -4.856 16.144 1.00 83.88 105 PHE A CA 1
ATOM 811 C C . PHE A 1 105 ? -12.959 -3.435 15.574 1.00 83.88 105 PHE A C 1
ATOM 813 O O . PHE A 1 105 ? -13.704 -3.066 14.658 1.00 83.88 105 PHE A O 1
ATOM 820 N N . VAL A 1 106 ? -12.071 -2.631 16.147 1.00 83.69 106 VAL A N 1
ATOM 821 C CA . VAL A 1 106 ? -11.786 -1.253 15.757 1.00 83.69 106 VAL A CA 1
ATOM 822 C C . VAL A 1 106 ? -10.395 -1.187 15.142 1.00 83.69 106 VAL A C 1
ATOM 824 O O . VAL A 1 106 ? -9.429 -1.617 15.767 1.00 83.69 106 VAL A O 1
ATOM 827 N N . CYS A 1 107 ? -10.286 -0.596 13.955 1.00 88.12 107 CYS A N 1
ATOM 828 C CA . CYS A 1 107 ? -8.997 -0.319 13.323 1.00 88.12 107 CYS A CA 1
ATOM 829 C C . CYS A 1 107 ? -8.671 1.174 13.379 1.00 88.12 107 CYS A C 1
ATOM 831 O O . CYS A 1 107 ? -9.553 2.002 13.149 1.00 88.12 107 CYS A O 1
ATOM 833 N N . ALA A 1 108 ? -7.407 1.518 13.605 1.00 88.38 108 ALA A N 1
ATOM 834 C CA . ALA A 1 108 ? -6.860 2.846 13.354 1.00 88.38 108 ALA A CA 1
ATOM 835 C C . ALA A 1 108 ? -5.864 2.789 12.186 1.00 88.38 108 ALA A C 1
ATOM 837 O O . ALA A 1 108 ? -5.042 1.880 12.115 1.00 88.38 108 ALA A O 1
ATOM 838 N N . VAL A 1 109 ? -5.945 3.741 11.259 1.00 88.06 109 VAL A N 1
ATOM 839 C CA . VAL A 1 109 ? -5.079 3.821 10.075 1.00 88.06 109 VAL A CA 1
ATOM 840 C C . VAL A 1 109 ? -4.434 5.199 10.029 1.00 88.06 109 VAL A C 1
ATOM 842 O O . VAL A 1 109 ? -5.128 6.207 9.902 1.00 88.06 109 VAL A O 1
ATOM 845 N N . PHE A 1 110 ? -3.109 5.234 10.133 1.00 89.25 110 PHE A N 1
ATOM 846 C CA . PHE A 1 110 ? -2.292 6.441 10.142 1.00 89.25 110 PHE A CA 1
ATOM 847 C C . PHE A 1 110 ? -1.720 6.677 8.746 1.00 89.25 110 PHE A C 1
ATOM 849 O O . PHE A 1 110 ? -0.912 5.891 8.264 1.00 89.25 110 PHE A O 1
ATOM 856 N N . GLY A 1 111 ? -2.135 7.766 8.103 1.00 85.94 111 GLY A N 1
ATOM 857 C CA . GLY A 1 111 ? -1.813 8.094 6.719 1.00 85.94 111 GLY A CA 1
ATOM 858 C C . GLY A 1 111 ? -2.897 7.634 5.754 1.00 85.94 111 GLY A C 1
ATOM 859 O O . GLY A 1 111 ? -3.054 6.448 5.499 1.00 85.94 111 GLY A O 1
ATOM 860 N N . LEU A 1 112 ? -3.609 8.579 5.142 1.00 86.31 112 LEU A N 1
ATOM 861 C CA . LEU A 1 112 ? -4.673 8.321 4.166 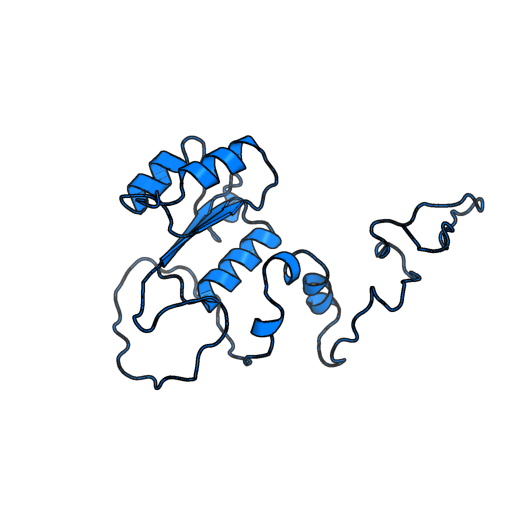1.00 86.31 112 LEU A CA 1
ATOM 862 C C . LEU A 1 112 ? -4.139 8.501 2.737 1.00 86.31 112 LEU A C 1
ATOM 864 O O . LEU A 1 112 ? -4.645 9.294 1.941 1.00 86.31 112 LEU A O 1
ATOM 868 N N . GLY A 1 113 ? -3.013 7.846 2.448 1.00 84.94 113 GLY A N 1
ATOM 869 C CA . GLY A 1 113 ? -2.466 7.674 1.097 1.00 84.94 113 GLY A CA 1
ATOM 870 C C . GLY A 1 113 ? -3.032 6.425 0.415 1.00 84.94 113 GLY A C 1
ATOM 871 O O . GLY A 1 113 ? -3.954 5.802 0.930 1.00 84.94 113 GLY A O 1
ATOM 872 N N . SER A 1 114 ? -2.463 6.009 -0.717 1.00 86.19 114 SER A N 1
ATOM 873 C CA . SER A 1 114 ? -2.910 4.800 -1.433 1.00 86.19 114 SER A CA 1
ATOM 874 C C . SER A 1 114 ? -2.912 3.546 -0.546 1.00 86.19 114 SER A C 1
ATOM 876 O O . SER A 1 114 ? -3.915 2.839 -0.496 1.00 86.19 114 SER A O 1
ATOM 878 N N . VAL A 1 115 ? -1.827 3.320 0.201 1.00 86.25 115 VAL A N 1
ATOM 879 C CA . VAL A 1 115 ? -1.667 2.177 1.118 1.00 86.25 115 VAL A CA 1
ATOM 880 C C . VAL A 1 115 ? -2.681 2.233 2.263 1.00 86.25 115 VAL A C 1
ATOM 882 O O . VAL A 1 115 ? -3.360 1.250 2.540 1.00 86.25 115 VAL A O 1
ATOM 885 N N . GLY A 1 116 ? -2.848 3.397 2.894 1.00 85.06 116 GLY A N 1
ATOM 886 C CA . GLY A 1 116 ? -3.805 3.555 3.989 1.00 85.06 116 GLY A CA 1
ATOM 887 C C . GLY A 1 116 ? -5.257 3.369 3.554 1.00 85.06 116 GLY A C 1
ATOM 888 O O . GLY A 1 116 ? -6.032 2.729 4.256 1.00 85.06 116 GLY A O 1
ATOM 889 N N . LEU A 1 117 ? -5.638 3.861 2.369 1.00 84.44 117 LEU A N 1
ATOM 890 C CA . LEU A 1 117 ? -6.982 3.625 1.829 1.00 84.44 117 LEU A CA 1
ATOM 891 C C . LEU A 1 117 ? -7.229 2.149 1.516 1.00 84.44 117 LEU A C 1
ATOM 893 O O . LEU A 1 117 ? -8.325 1.651 1.773 1.00 84.44 117 LEU A O 1
ATOM 897 N N . ALA A 1 118 ? -6.217 1.441 1.019 1.00 82.19 118 ALA A N 1
ATOM 898 C CA . ALA A 1 118 ? -6.306 0.002 0.830 1.00 82.19 118 ALA A CA 1
ATOM 899 C C . ALA A 1 118 ? -6.417 -0.734 2.186 1.00 82.19 118 ALA A C 1
ATOM 901 O O . ALA A 1 118 ? -7.266 -1.610 2.329 1.00 82.19 118 ALA A O 1
ATOM 902 N N . ALA A 1 119 ? -5.714 -0.291 3.237 1.00 80.88 119 ALA A N 1
ATOM 903 C CA . ALA A 1 119 ? -5.860 -0.850 4.586 1.00 80.88 119 ALA A CA 1
ATOM 904 C C . ALA A 1 119 ? -7.273 -0.629 5.162 1.00 80.88 119 ALA A C 1
ATOM 906 O O . ALA A 1 119 ? -7.849 -1.526 5.780 1.00 80.88 119 ALA A O 1
ATOM 907 N N . ILE A 1 120 ? -7.873 0.544 4.922 1.00 83.25 120 ILE A N 1
ATOM 908 C CA . ILE A 1 120 ? -9.274 0.828 5.276 1.00 83.25 120 ILE A CA 1
ATOM 909 C C . ILE A 1 120 ? -10.221 -0.122 4.539 1.00 83.25 120 ILE A C 1
ATOM 911 O O . ILE A 1 120 ? -11.142 -0.674 5.149 1.00 83.25 120 ILE A O 1
ATOM 915 N N . GLN A 1 121 ? -10.004 -0.322 3.239 1.00 83.38 121 GLN A N 1
ATOM 916 C CA . GLN A 1 121 ? -10.823 -1.220 2.435 1.00 83.38 121 GLN A CA 1
ATOM 917 C C . GLN A 1 121 ? -10.716 -2.667 2.938 1.00 83.38 121 GLN A C 1
ATOM 919 O O . GLN A 1 121 ? -11.750 -3.293 3.178 1.00 83.38 121 GLN A O 1
ATOM 924 N N . GLY A 1 122 ? -9.503 -3.161 3.199 1.00 78.06 122 GLY A N 1
ATOM 925 C CA . GLY A 1 122 ? -9.269 -4.475 3.797 1.00 78.06 122 GLY A CA 1
ATOM 926 C C . GLY A 1 122 ? -9.958 -4.627 5.157 1.00 78.06 122 GLY A C 1
ATOM 927 O O . GLY A 1 122 ? -10.710 -5.577 5.375 1.00 78.06 122 GLY A O 1
ATOM 928 N N . ALA A 1 123 ? -9.823 -3.640 6.049 1.00 78.69 123 ALA A N 1
ATOM 929 C CA . ALA A 1 123 ? -10.502 -3.639 7.347 1.00 78.69 123 ALA A CA 1
ATOM 930 C C . ALA A 1 123 ? -12.037 -3.694 7.208 1.00 78.69 123 ALA A C 1
ATOM 932 O O . ALA A 1 123 ? -12.701 -4.446 7.929 1.00 78.69 123 ALA A O 1
ATOM 933 N N . LYS A 1 124 ? -12.614 -2.952 6.251 1.00 79.25 124 LYS A N 1
ATOM 934 C CA . LYS A 1 124 ? -14.053 -2.996 5.945 1.00 79.25 124 LYS A CA 1
ATOM 935 C C . LYS A 1 124 ? -14.475 -4.379 5.446 1.00 79.25 124 LYS A C 1
ATOM 937 O O . LYS A 1 124 ? -15.491 -4.901 5.901 1.00 79.25 124 LYS A O 1
ATOM 942 N N . MET A 1 125 ? -13.693 -4.992 4.558 1.00 80.56 125 MET A N 1
ATOM 943 C CA . MET A 1 125 ? -13.952 -6.338 4.031 1.00 80.56 125 MET A CA 1
ATOM 944 C C . MET A 1 125 ? -13.868 -7.418 5.119 1.00 80.56 125 MET A C 1
ATOM 946 O O . MET A 1 125 ? -14.673 -8.349 5.121 1.00 80.56 125 MET A O 1
ATOM 950 N N . CYS A 1 126 ? -12.976 -7.248 6.097 1.00 80.50 126 CYS A N 1
ATOM 951 C CA . CYS A 1 126 ? -12.873 -8.106 7.279 1.00 80.50 126 CYS A CA 1
ATOM 952 C C . CYS A 1 126 ? -13.999 -7.877 8.308 1.00 80.50 126 CYS A C 1
ATOM 954 O O . CYS A 1 126 ? -14.136 -8.652 9.257 1.00 80.50 126 CYS A O 1
ATOM 956 N N . GLY A 1 127 ? -14.838 -6.853 8.120 1.00 79.50 127 GLY A N 1
ATOM 957 C CA . GLY A 1 127 ? -15.982 -6.562 8.983 1.00 79.50 127 GLY A CA 1
ATOM 958 C C . GLY A 1 127 ? -15.652 -5.703 10.203 1.00 79.50 127 GLY A C 1
ATOM 959 O O . GLY A 1 127 ? -16.293 -5.872 11.243 1.00 79.50 127 GLY A O 1
ATOM 960 N N . ALA A 1 128 ? -14.677 -4.793 10.092 1.00 77.56 128 ALA A N 1
ATOM 961 C CA . ALA A 1 128 ? -14.379 -3.819 11.138 1.00 77.56 128 ALA A CA 1
ATOM 962 C C . ALA A 1 128 ? -15.648 -3.057 11.543 1.00 77.56 128 ALA A C 1
ATOM 964 O O . ALA A 1 128 ? -16.389 -2.546 10.702 1.00 77.56 128 ALA A O 1
ATOM 965 N N . ALA A 1 129 ? -15.894 -2.954 12.847 1.00 83.56 129 ALA A N 1
ATOM 966 C CA . ALA A 1 129 ? -17.063 -2.257 13.372 1.00 83.56 129 ALA A CA 1
ATOM 967 C C . ALA A 1 129 ? -16.884 -0.736 13.377 1.00 83.56 129 ALA A C 1
ATOM 969 O O . ALA A 1 129 ? -17.862 0.009 13.322 1.00 83.56 129 ALA A O 1
ATOM 970 N N . LYS A 1 130 ? -15.635 -0.275 13.472 1.00 81.88 130 LYS A N 1
ATOM 971 C CA . LYS A 1 130 ? -15.251 1.134 13.386 1.00 81.88 130 LYS A CA 1
ATOM 972 C C . LYS A 1 130 ? -13.851 1.224 12.784 1.00 81.88 130 LYS A C 1
ATOM 974 O O . LYS A 1 130 ? -12.975 0.439 13.137 1.00 81.88 130 LYS A O 1
ATOM 979 N N . ILE A 1 131 ? -13.649 2.203 11.909 1.00 82.75 131 ILE A N 1
ATOM 980 C CA . ILE A 1 131 ? -12.344 2.527 11.332 1.00 82.75 131 ILE A CA 1
ATOM 981 C C . ILE A 1 131 ? -12.054 3.998 11.627 1.00 82.75 131 ILE A C 1
ATOM 983 O O . ILE A 1 131 ? -12.888 4.865 11.369 1.00 82.75 131 ILE A O 1
ATOM 987 N N . ILE A 1 132 ? -10.889 4.268 12.206 1.00 85.38 132 ILE A N 1
ATOM 988 C CA . ILE A 1 132 ? -10.403 5.602 12.552 1.00 85.38 132 ILE A CA 1
ATOM 989 C C . ILE A 1 132 ? -9.279 5.935 11.573 1.00 85.38 132 ILE A C 1
ATOM 991 O O . ILE A 1 132 ? -8.169 5.431 11.707 1.00 85.38 132 ILE A O 1
ATOM 995 N N . GLY A 1 133 ? -9.569 6.760 10.571 1.00 83.56 133 GLY A N 1
ATOM 996 C CA . GLY A 1 133 ? -8.535 7.331 9.710 1.00 83.56 133 GLY A CA 1
ATOM 997 C C . GLY A 1 133 ? -7.869 8.523 10.391 1.00 83.56 133 GLY A C 1
ATOM 998 O O . GLY A 1 133 ? -8.577 9.321 11.003 1.00 83.56 133 GLY A O 1
ATOM 999 N N . VAL A 1 134 ? -6.547 8.625 10.270 1.00 84.62 134 VAL A N 1
ATOM 1000 C CA . VAL A 1 134 ? -5.709 9.703 10.807 1.00 84.62 134 VAL A CA 1
ATOM 1001 C C . VAL A 1 134 ? -4.843 10.261 9.680 1.00 84.62 134 VAL A C 1
ATOM 1003 O O . VAL A 1 134 ? -4.070 9.525 9.072 1.00 84.62 134 VAL A O 1
ATOM 1006 N N . ASP A 1 135 ? -4.925 11.563 9.415 1.00 83.38 135 ASP A N 1
ATOM 1007 C CA . ASP A 1 135 ? -4.028 12.266 8.487 1.00 83.38 135 ASP A CA 1
ATOM 1008 C C . ASP A 1 135 ? -3.840 13.725 8.934 1.00 83.38 135 ASP A C 1
ATOM 1010 O O . ASP A 1 135 ? -4.697 14.288 9.619 1.00 83.38 135 ASP A O 1
ATOM 1014 N N . LEU A 1 136 ? -2.716 14.330 8.547 1.00 81.88 136 LEU A N 1
ATOM 1015 C CA . LEU A 1 136 ? -2.414 15.737 8.828 1.00 81.88 136 LEU A CA 1
ATOM 1016 C C . LEU A 1 136 ? -3.054 16.670 7.791 1.00 81.88 136 LEU A C 1
ATOM 1018 O O . LEU A 1 136 ? -3.267 17.845 8.064 1.00 81.88 136 LEU A O 1
ATOM 1022 N N . ASN A 1 137 ? -3.344 16.176 6.585 1.00 77.56 137 ASN A N 1
ATOM 1023 C CA . ASN A 1 137 ? -3.941 16.987 5.536 1.00 77.56 137 ASN A CA 1
ATOM 1024 C C . ASN A 1 137 ? -5.459 17.120 5.765 1.00 77.56 137 ASN A C 1
ATOM 1026 O O . ASN A 1 137 ? -6.185 16.142 5.551 1.00 77.56 137 ASN A O 1
ATOM 1030 N N . PRO A 1 138 ? -5.971 18.319 6.106 1.00 72.38 138 PRO A N 1
ATOM 1031 C CA . PRO A 1 138 ? -7.397 18.517 6.376 1.00 72.38 138 PRO A CA 1
ATOM 1032 C C . PRO A 1 138 ? -8.269 18.246 5.141 1.00 72.38 138 PRO A C 1
ATOM 1034 O O . PRO A 1 138 ? -9.424 17.853 5.256 1.00 72.38 138 PRO A O 1
ATOM 1037 N N . ASN A 1 139 ? -7.720 18.336 3.925 1.00 77.06 139 ASN A N 1
ATOM 1038 C CA . ASN A 1 139 ? -8.476 18.018 2.709 1.00 77.06 139 ASN A CA 1
ATOM 1039 C C . ASN A 1 139 ? -8.854 16.531 2.600 1.00 77.06 139 ASN A C 1
ATOM 1041 O O . ASN A 1 139 ? -9.721 16.172 1.802 1.00 77.06 139 ASN A O 1
ATOM 1045 N N . LYS A 1 140 ? -8.230 15.660 3.402 1.00 72.75 140 LYS A N 1
ATOM 1046 C CA . LYS A 1 140 ? -8.557 14.233 3.471 1.00 72.75 140 LYS A CA 1
ATOM 1047 C C . LYS A 1 140 ? -9.621 13.909 4.521 1.00 72.75 140 LYS A C 1
ATOM 1049 O O . LYS A 1 140 ? -9.973 12.741 4.675 1.00 72.75 140 LYS A O 1
ATOM 1054 N N . GLU A 1 141 ? -10.200 14.929 5.163 1.00 63.72 141 GLU A N 1
ATOM 1055 C CA . GLU A 1 141 ? -11.258 14.780 6.170 1.00 63.72 141 GLU A CA 1
ATOM 1056 C C . GLU A 1 141 ? -12.510 14.055 5.655 1.00 63.72 141 GLU A C 1
ATOM 1058 O O . GLU A 1 141 ? -13.220 13.365 6.386 1.00 63.72 141 GLU A O 1
ATOM 1063 N N . LYS A 1 142 ? -12.772 14.176 4.349 1.00 58.19 142 LYS A N 1
ATOM 1064 C CA . LYS A 1 142 ? -13.881 13.483 3.679 1.00 58.19 142 LYS A CA 1
ATOM 1065 C C . LYS A 1 142 ? -13.688 11.961 3.626 1.00 58.19 142 LYS A C 1
ATOM 1067 O O . LYS A 1 142 ? -14.648 11.248 3.352 1.00 58.19 142 LYS A O 1
ATOM 1072 N N . ILE A 1 143 ? -12.463 11.480 3.853 1.00 57.66 143 ILE A N 1
ATOM 1073 C CA . ILE A 1 143 ? -12.064 10.071 3.744 1.00 57.66 143 ILE A CA 1
ATOM 1074 C C . ILE A 1 143 ? -11.660 9.484 5.117 1.00 57.66 143 ILE A C 1
ATOM 1076 O O . ILE A 1 143 ? -11.750 8.278 5.326 1.00 57.66 143 ILE A O 1
ATOM 1080 N N . GLY A 1 144 ? -11.289 10.320 6.090 1.00 50.91 144 GLY A N 1
ATOM 1081 C CA . GLY A 1 144 ? -11.029 9.952 7.492 1.00 50.91 144 GLY A CA 1
ATOM 1082 C C . GLY A 1 144 ? -10.948 11.207 8.365 1.00 50.91 144 GLY A C 1
ATOM 1083 O O . GLY A 1 144 ? -11.024 12.288 7.822 1.00 50.91 144 GLY A O 1
ATOM 1084 N N . LYS A 1 145 ? -10.824 11.141 9.696 1.00 48.84 145 LYS A N 1
ATOM 1085 C CA . LYS A 1 145 ? -10.764 12.375 10.513 1.00 48.84 145 LYS A CA 1
ATOM 1086 C C . LYS A 1 145 ? -9.330 12.916 10.592 1.00 48.84 145 LYS A C 1
ATOM 1088 O O . LYS A 1 145 ? -8.390 12.151 10.780 1.00 48.84 145 LYS A O 1
ATOM 1093 N N . SER A 1 146 ? -9.153 14.231 10.480 1.00 42.06 146 SER A N 1
ATOM 1094 C CA . SER A 1 146 ? -7.861 14.878 10.732 1.00 42.06 146 SER A CA 1
ATOM 1095 C C . SER A 1 146 ? -7.593 14.911 12.241 1.00 42.06 146 SER A C 1
ATOM 1097 O O . SER A 1 146 ? -8.454 15.307 13.028 1.00 42.06 146 SER A O 1
ATOM 1099 N N . ILE A 1 147 ? -6.424 14.434 12.679 1.00 45.16 147 ILE A N 1
ATOM 1100 C CA . ILE A 1 147 ? -6.019 14.498 14.092 1.00 45.16 147 ILE A CA 1
ATOM 1101 C C . ILE A 1 147 ? -4.516 14.775 14.151 1.00 45.16 147 ILE A C 1
ATOM 1103 O O . ILE A 1 147 ? -3.715 14.031 13.588 1.00 45.16 147 ILE A O 1
ATOM 1107 N N . PHE A 1 148 ? -4.138 15.843 14.851 1.00 43.53 148 PHE A N 1
ATOM 1108 C CA . PHE A 1 148 ? -2.752 16.219 15.140 1.00 43.53 148 PHE A CA 1
ATOM 1109 C C . PHE A 1 148 ? -2.386 15.857 16.590 1.00 43.53 148 PHE A C 1
ATOM 1111 O O . PHE A 1 148 ? -3.271 15.854 17.437 1.00 43.53 148 PHE A O 1
ATOM 1118 N N . PHE A 1 149 ? -1.097 15.551 16.827 1.00 43.22 149 PHE A N 1
ATOM 1119 C CA . PHE A 1 149 ? -0.368 15.342 18.102 1.00 43.22 149 PHE A CA 1
ATOM 1120 C C . PHE A 1 149 ? -1.158 14.856 19.344 1.00 43.22 149 PHE A C 1
ATOM 1122 O O . PHE A 1 149 ? -2.067 15.508 19.840 1.00 43.22 149 PHE A O 1
ATOM 1129 N N . GLY A 1 150 ? -0.718 13.741 19.947 1.00 57.34 150 GLY A N 1
ATOM 1130 C CA . GLY A 1 150 ? -1.418 13.099 21.076 1.00 57.34 150 GLY A CA 1
ATOM 1131 C C . GLY A 1 150 ? -2.442 12.049 20.632 1.00 57.34 150 GLY A C 1
ATOM 1132 O O . GLY A 1 150 ? -3.456 11.830 21.296 1.00 57.34 150 GLY A O 1
ATOM 1133 N N . LEU A 1 151 ? -2.162 11.397 19.503 1.00 68.25 151 LEU A N 1
ATOM 1134 C CA . LEU A 1 151 ? -3.036 10.452 18.811 1.00 68.25 151 LEU A CA 1
ATOM 1135 C C . LEU A 1 151 ? -3.468 9.283 19.693 1.00 68.25 151 LEU A C 1
ATOM 1137 O O . LEU A 1 151 ? -4.649 8.944 19.704 1.00 68.25 151 LEU A O 1
ATOM 1141 N N . CYS A 1 152 ? -2.548 8.740 20.492 1.00 74.50 152 CYS A N 1
ATOM 1142 C CA . CYS A 1 152 ? -2.856 7.683 21.451 1.00 74.50 152 CYS A CA 1
ATOM 1143 C C . CYS A 1 152 ? -3.959 8.100 22.434 1.00 74.50 152 CYS A C 1
ATOM 1145 O O . CYS A 1 152 ? -4.931 7.370 22.616 1.00 74.50 152 CYS A O 1
ATOM 1147 N N . LYS A 1 153 ? -3.888 9.310 23.005 1.00 73.75 153 LYS A N 1
ATOM 1148 C CA . LYS A 1 153 ? -4.916 9.801 23.939 1.00 73.75 153 LYS A CA 1
ATOM 1149 C C . LYS A 1 153 ? -6.275 9.939 23.259 1.00 73.75 153 LYS A C 1
ATOM 1151 O O . LYS A 1 153 ? -7.289 9.573 23.845 1.00 73.75 153 LYS A O 1
ATOM 1156 N N . VAL A 1 154 ? -6.299 10.437 22.024 1.00 77.38 154 VAL A N 1
ATOM 1157 C CA . VAL A 1 154 ? -7.543 10.632 21.270 1.00 77.38 154 VAL A CA 1
ATOM 1158 C C . VAL A 1 154 ? -8.154 9.290 20.864 1.00 77.38 154 VAL A C 1
ATOM 1160 O O . VAL A 1 154 ? -9.355 9.086 21.033 1.00 77.38 154 VAL A O 1
ATOM 1163 N N . ILE A 1 155 ? -7.344 8.343 20.387 1.00 78.44 155 ILE A N 1
ATOM 1164 C CA . ILE A 1 155 ? -7.809 6.995 20.040 1.00 78.44 155 ILE A CA 1
ATOM 1165 C C . ILE A 1 155 ? -8.311 6.274 21.287 1.00 78.44 155 ILE A C 1
ATOM 1167 O O . ILE A 1 155 ? -9.416 5.730 21.253 1.00 78.44 155 ILE A O 1
ATOM 1171 N N . ASN A 1 156 ? -7.585 6.347 22.401 1.00 81.81 156 ASN A N 1
ATOM 1172 C CA . ASN A 1 156 ? -8.020 5.782 23.675 1.00 81.81 156 ASN A CA 1
ATOM 1173 C C . ASN A 1 156 ? -9.337 6.417 24.138 1.00 81.81 156 ASN A C 1
ATOM 1175 O O . ASN A 1 156 ? -10.256 5.693 24.497 1.00 81.81 156 ASN A O 1
ATOM 1179 N N . ALA A 1 157 ? -9.508 7.736 24.022 1.00 75.50 157 ALA A N 1
ATOM 1180 C CA . ALA A 1 157 ? -10.778 8.394 24.338 1.00 75.50 157 ALA A CA 1
ATOM 1181 C C . ALA A 1 157 ? -11.937 7.935 23.427 1.00 75.50 157 ALA A C 1
ATOM 1183 O O . ALA A 1 157 ? -13.062 7.759 23.888 1.00 75.50 157 ALA A O 1
ATOM 1184 N N . MET A 1 158 ? -11.682 7.691 22.136 1.00 76.44 158 MET A N 1
ATOM 1185 C CA . MET A 1 158 ? -12.699 7.233 21.174 1.00 76.44 158 MET A CA 1
ATOM 1186 C C . MET A 1 158 ? -13.087 5.753 21.310 1.00 76.44 158 MET A C 1
ATOM 1188 O O . MET A 1 158 ? -14.106 5.334 20.744 1.00 76.44 158 MET A O 1
ATOM 1192 N N . THR A 1 159 ? -12.253 4.956 21.979 1.00 79.56 159 THR A N 1
ATOM 1193 C CA . THR A 1 159 ? -12.351 3.486 22.035 1.00 79.56 159 THR A CA 1
ATOM 1194 C C . THR A 1 159 ? -12.399 2.928 23.460 1.00 79.56 159 THR A C 1
ATOM 1196 O O . THR A 1 159 ? -12.626 1.734 23.637 1.00 79.56 159 THR A O 1
ATOM 1199 N N . GLY A 1 160 ? -12.186 3.770 24.471 1.00 82.31 160 GLY A N 1
ATOM 1200 C CA . GLY A 1 160 ? -12.022 3.418 25.881 1.00 82.31 160 GLY A CA 1
ATOM 1201 C C . GLY A 1 160 ? -10.608 2.949 26.240 1.00 82.31 160 GLY A C 1
ATOM 1202 O O . GLY A 1 160 ? -10.094 3.325 27.288 1.00 82.31 160 GLY A O 1
ATOM 1203 N N . VAL A 1 161 ? -9.977 2.141 25.382 1.00 84.75 161 VAL A N 1
ATOM 1204 C CA . VAL A 1 161 ? -8.744 1.396 25.724 1.00 84.75 161 VAL A CA 1
ATOM 1205 C C . VAL A 1 161 ? -7.702 1.310 24.599 1.00 84.75 161 VAL A C 1
ATOM 1207 O O . VAL A 1 161 ? -6.632 0.753 24.814 1.00 84.75 161 VAL A O 1
ATOM 1210 N N . GLY A 1 162 ? -8.005 1.823 23.406 1.00 86.62 162 GLY A N 1
ATOM 1211 C CA . GLY A 1 162 ? -7.179 1.698 22.200 1.00 86.62 162 GLY A CA 1
ATOM 1212 C C . GLY A 1 162 ? -7.919 1.010 21.046 1.00 86.62 162 GLY A C 1
ATOM 1213 O O . GLY A 1 162 ? -9.026 0.487 21.209 1.00 86.62 162 GLY A O 1
ATOM 1214 N N . ALA A 1 163 ? -7.316 0.993 19.859 1.00 87.12 163 ALA A N 1
ATOM 1215 C CA . ALA A 1 163 ? -7.802 0.230 18.708 1.00 87.12 163 ALA A CA 1
ATOM 1216 C C . ALA A 1 163 ? -7.328 -1.232 18.772 1.00 87.12 163 ALA A C 1
ATOM 1218 O O . ALA A 1 163 ? -6.250 -1.517 19.282 1.00 87.12 163 ALA A O 1
ATOM 1219 N N . ASP A 1 164 ? -8.125 -2.168 18.253 1.00 89.50 164 ASP A N 1
ATOM 1220 C CA . ASP A 1 164 ? -7.733 -3.585 18.181 1.00 89.50 164 ASP A CA 1
ATOM 1221 C C . ASP A 1 164 ? -6.571 -3.793 17.199 1.00 89.50 164 ASP A C 1
ATOM 1223 O O . ASP A 1 164 ? -5.699 -4.622 17.437 1.00 89.50 164 ASP A O 1
ATOM 1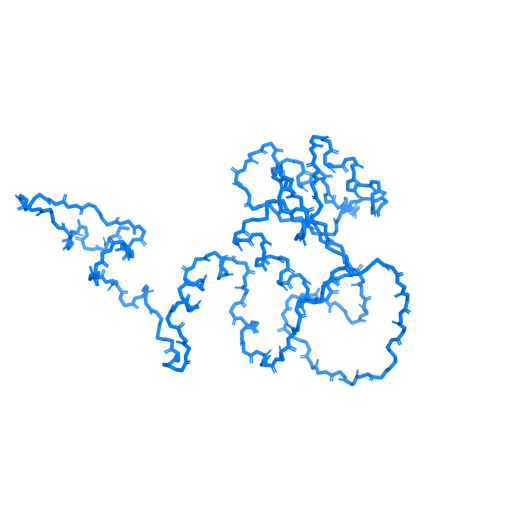227 N N . TYR A 1 165 ? -6.545 -3.004 16.120 1.00 90.19 165 TYR A N 1
ATOM 1228 C CA . TYR A 1 165 ? -5.475 -3.009 15.128 1.00 90.19 165 TYR A CA 1
ATOM 1229 C C . TYR A 1 165 ? -5.093 -1.583 14.738 1.00 90.19 165 TYR A C 1
ATOM 1231 O O . TYR A 1 165 ? -5.964 -0.737 14.521 1.00 90.19 165 TYR A O 1
ATOM 1239 N N . CYS A 1 166 ? -3.795 -1.336 14.586 1.00 89.31 166 CYS A N 1
ATOM 1240 C CA . CYS A 1 166 ? -3.247 -0.074 14.101 1.00 89.31 166 CYS A CA 1
ATOM 1241 C C . CYS A 1 166 ? -2.383 -0.323 12.860 1.00 89.31 166 CYS A C 1
ATOM 1243 O O . CYS A 1 166 ? -1.508 -1.185 12.883 1.00 89.31 166 CYS A O 1
ATOM 1245 N N . PHE A 1 167 ? -2.599 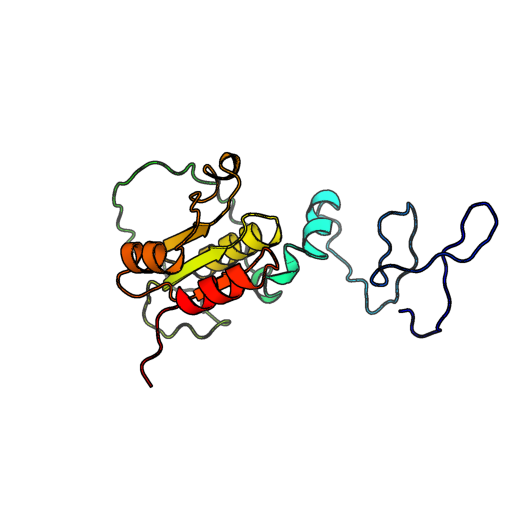0.458 11.802 1.00 90.62 167 PHE A N 1
ATOM 1246 C CA . PHE A 1 167 ? -1.812 0.422 10.568 1.00 90.62 167 PHE A CA 1
ATOM 1247 C C . PHE A 1 167 ? -1.080 1.749 10.390 1.00 90.62 167 PHE A C 1
ATOM 1249 O O . PHE A 1 167 ? -1.721 2.788 10.245 1.00 90.62 167 PHE A O 1
ATOM 1256 N N . GLU A 1 168 ? 0.251 1.726 10.400 1.00 92.25 168 GLU A N 1
ATOM 1257 C CA . GLU A 1 168 ? 1.075 2.890 10.067 1.00 92.25 168 GLU A CA 1
ATOM 1258 C C . GLU A 1 168 ? 1.405 2.855 8.571 1.00 92.25 168 GLU A C 1
ATOM 1260 O O . GLU A 1 168 ? 1.950 1.873 8.071 1.00 92.25 168 GLU A O 1
ATOM 1265 N N . CYS A 1 169 ? 0.990 3.886 7.838 1.00 90.06 169 CYS A N 1
ATOM 1266 C CA . CYS A 1 169 ? 1.071 3.958 6.378 1.00 90.06 169 CYS A CA 1
ATOM 1267 C C . CYS A 1 169 ? 1.693 5.281 5.891 1.00 90.06 169 CYS A C 1
ATOM 1269 O O . CYS A 1 169 ? 1.451 5.690 4.753 1.00 90.06 169 CYS A O 1
ATOM 1271 N N . ILE A 1 170 ? 2.461 5.968 6.747 1.00 90.00 170 ILE A N 1
ATOM 1272 C CA . ILE A 1 170 ? 3.203 7.199 6.429 1.00 90.00 170 ILE A CA 1
ATOM 1273 C C . ILE A 1 170 ? 4.703 6.904 6.320 1.00 90.00 170 ILE A C 1
ATOM 1275 O O . ILE A 1 170 ? 5.369 7.471 5.457 1.00 90.00 170 ILE A O 1
ATOM 1279 N N . GLY A 1 171 ? 5.236 6.019 7.170 1.00 90.19 171 GLY A N 1
ATOM 1280 C CA . GLY A 1 171 ? 6.664 5.716 7.247 1.00 90.19 171 GLY A CA 1
ATOM 1281 C C . GLY A 1 171 ? 7.436 6.644 8.189 1.00 90.19 171 GLY A C 1
ATOM 1282 O O . GLY A 1 171 ? 8.627 6.872 7.985 1.00 90.19 171 GLY A O 1
ATOM 1283 N N . VAL A 1 172 ? 6.777 7.204 9.212 1.00 88.19 172 VAL A N 1
ATOM 1284 C CA . VAL A 1 172 ? 7.401 8.126 10.180 1.00 88.19 172 VAL A CA 1
ATOM 1285 C C . VAL A 1 172 ? 7.525 7.458 11.549 1.00 88.19 172 VAL A C 1
ATOM 1287 O O . VAL A 1 172 ? 6.531 7.074 12.160 1.00 88.19 172 VAL A O 1
ATOM 1290 N N . SER A 1 173 ? 8.747 7.380 12.079 1.00 89.44 173 SER A N 1
ATOM 1291 C CA . SER A 1 173 ? 9.069 6.663 13.326 1.00 89.44 173 SER A CA 1
ATOM 1292 C C . SER A 1 173 ? 8.299 7.155 14.559 1.00 89.44 173 SER A C 1
ATOM 1294 O O . SER A 1 173 ? 7.857 6.355 15.390 1.00 89.44 173 SER A O 1
ATOM 1296 N N . SER A 1 174 ? 8.084 8.467 14.679 1.00 86.06 174 SER A N 1
ATOM 1297 C CA . SER A 1 174 ? 7.276 9.033 15.764 1.00 86.06 174 SER A CA 1
ATOM 1298 C C . SER A 1 174 ? 5.814 8.584 15.679 1.00 86.06 174 SER A C 1
ATOM 1300 O O . SER A 1 174 ? 5.209 8.267 16.702 1.00 86.06 174 SER A O 1
ATOM 1302 N N . VAL A 1 175 ? 5.264 8.468 14.467 1.00 85.94 175 VAL A N 1
ATOM 1303 C CA . VAL A 1 175 ? 3.897 7.983 14.234 1.00 85.94 175 VAL A CA 1
ATOM 1304 C C . VAL A 1 175 ? 3.803 6.476 14.458 1.00 85.94 175 VAL A C 1
ATOM 1306 O O . VAL A 1 175 ? 2.825 6.027 15.043 1.00 85.94 175 VAL A O 1
ATOM 1309 N N . MET A 1 176 ? 4.830 5.699 14.102 1.00 90.69 176 MET A N 1
ATOM 1310 C CA . MET A 1 176 ? 4.898 4.268 14.438 1.00 90.69 176 MET A CA 1
ATOM 1311 C C . MET A 1 176 ? 4.799 4.047 15.950 1.00 90.69 176 MET A C 1
ATOM 1313 O O . MET A 1 176 ? 4.031 3.204 16.409 1.00 90.69 176 MET A O 1
ATOM 1317 N N . THR A 1 177 ? 5.518 4.853 16.734 1.00 88.81 177 THR A N 1
ATOM 1318 C CA . THR A 1 177 ? 5.455 4.796 18.202 1.00 88.81 177 THR A CA 1
ATOM 1319 C C . THR A 1 177 ? 4.048 5.112 18.712 1.00 88.81 177 THR A C 1
ATOM 1321 O O . THR A 1 177 ? 3.524 4.410 19.577 1.00 88.81 177 THR A O 1
ATOM 1324 N N . GLU A 1 178 ? 3.403 6.139 18.158 1.00 87.06 178 GLU A N 1
ATOM 1325 C CA . GLU A 1 178 ? 2.024 6.484 18.510 1.00 87.06 178 GLU A CA 1
ATOM 1326 C C . GLU A 1 178 ? 1.023 5.403 18.081 1.00 87.06 178 GLU A C 1
ATOM 1328 O O . GLU A 1 178 ? 0.093 5.118 18.833 1.00 87.06 178 GLU A O 1
ATOM 1333 N N . ALA A 1 179 ? 1.217 4.752 16.932 1.00 87.94 179 ALA A N 1
ATOM 1334 C CA . ALA A 1 179 ? 0.376 3.654 16.461 1.00 87.94 179 ALA A CA 1
ATOM 1335 C C . ALA A 1 179 ? 0.442 2.449 17.412 1.00 87.94 179 ALA A C 1
ATOM 1337 O O . ALA A 1 179 ? -0.599 1.921 17.812 1.00 87.94 179 ALA A O 1
ATOM 1338 N N . VAL A 1 180 ? 1.648 2.075 17.856 1.00 89.12 180 VAL A N 1
ATOM 1339 C CA . VAL A 1 180 ? 1.842 1.027 18.872 1.00 89.12 180 VAL A CA 1
ATOM 1340 C C . VAL A 1 180 ? 1.133 1.405 20.171 1.00 89.12 180 VAL A C 1
ATOM 1342 O O . VAL A 1 180 ? 0.332 0.627 20.679 1.00 89.12 180 VAL A O 1
ATOM 1345 N N . ARG A 1 181 ? 1.339 2.629 20.671 1.00 88.69 181 ARG A N 1
ATOM 1346 C CA . ARG A 1 181 ? 0.692 3.119 21.903 1.00 88.69 181 ARG A CA 1
ATOM 1347 C C . ARG A 1 181 ? -0.830 3.234 21.801 1.00 88.69 181 ARG A C 1
ATOM 1349 O O . ARG A 1 181 ? -1.510 3.212 22.819 1.00 88.69 181 ARG A O 1
ATOM 1356 N N . SER A 1 182 ? -1.361 3.401 20.594 1.00 87.31 182 SER A N 1
ATOM 1357 C CA . SER A 1 182 ? -2.803 3.480 20.329 1.00 87.31 182 SER A CA 1
ATOM 1358 C C . SER A 1 182 ? -3.467 2.105 20.224 1.00 87.31 182 SER A C 1
ATOM 1360 O O . SER A 1 182 ? -4.691 2.033 20.109 1.00 87.31 182 SER A O 1
ATOM 1362 N N . THR A 1 183 ? -2.681 1.026 20.214 1.00 90.31 183 THR A N 1
ATOM 1363 C CA . THR A 1 183 ? -3.190 -0.348 20.160 1.00 90.31 183 THR A CA 1
ATOM 1364 C C . THR A 1 183 ? -3.621 -0.781 21.557 1.00 90.31 183 THR A C 1
ATOM 1366 O O . THR A 1 183 ? -2.935 -0.480 22.535 1.00 90.31 183 THR A O 1
ATOM 1369 N N . LYS A 1 184 ? -4.752 -1.488 21.665 1.00 88.44 184 LYS A N 1
ATOM 1370 C CA . LYS A 1 184 ? -5.226 -2.022 22.946 1.00 88.44 184 LYS A CA 1
ATOM 1371 C C . LYS A 1 184 ? -4.124 -2.865 23.597 1.00 88.44 184 LYS A C 1
ATOM 1373 O O . LYS A 1 184 ? -3.583 -3.750 22.930 1.00 88.44 184 LYS A O 1
ATOM 1378 N N . PRO A 1 185 ? -3.804 -2.640 24.882 1.00 79.88 185 PRO A N 1
ATOM 1379 C CA . PRO A 1 185 ? -2.859 -3.487 25.586 1.00 79.88 185 PRO A CA 1
ATOM 1380 C C . PRO A 1 185 ? -3.423 -4.905 25.685 1.00 79.88 185 PRO A C 1
ATOM 1382 O O . PRO A 1 185 ? -4.573 -5.110 26.080 1.00 79.88 185 PRO A O 1
ATOM 1385 N N . VAL A 1 186 ? -2.603 -5.887 25.325 1.00 71.69 186 VAL A N 1
ATOM 1386 C CA . VAL A 1 186 ? -2.906 -7.294 25.580 1.00 71.69 186 VAL A CA 1
ATOM 1387 C C . VAL A 1 186 ? -2.520 -7.554 27.031 1.00 71.69 186 VAL A C 1
ATOM 1389 O O . VAL A 1 186 ? -1.342 -7.484 27.375 1.00 71.69 186 VAL A O 1
ATOM 1392 N N . LEU A 1 187 ? -3.511 -7.789 27.890 1.00 56.81 187 LEU A N 1
ATOM 1393 C CA . LEU A 1 187 ? -3.253 -8.326 29.224 1.00 56.81 187 LEU A CA 1
ATOM 1394 C C . LEU A 1 187 ? -2.744 -9.759 29.034 1.00 56.81 187 LEU A C 1
ATOM 1396 O O . LEU A 1 187 ? -3.492 -10.615 28.559 1.00 56.81 187 LEU A O 1
ATOM 1400 N N . ILE A 1 188 ? -1.461 -9.965 29.325 1.00 40.12 188 ILE A N 1
ATOM 1401 C CA . ILE A 1 188 ? -0.815 -11.277 29.458 1.00 40.12 188 ILE A CA 1
ATOM 1402 C C . ILE A 1 188 ? -0.869 -11.705 30.918 1.00 40.12 188 ILE A C 1
ATOM 1404 O O . ILE A 1 188 ? -0.704 -10.811 31.781 1.00 40.12 188 ILE A O 1
#

Secondary structure (DSSP, 8-state):
--TTS--SEE-TT-PEEPPSTTT--SSS-----GGG--PPPTTS-HHHHGGGGTTTTTTS-TTSTTS---------------------PPPPP-SS---SS----EEEEE--SHHHHHHHHHHHHTT-SEEEEEES-GGGTTTSEE--S-HHHHHHHHHSS-BSEEEE-S--HHHHHHHHHTBPP---

InterPro domains:
  IPR013149 Alcohol dehydrogenase-like, C-terminal [PF00107] (115-185)

Sequence (188 aa):
MRRDGTTRFRDSQRAPLHDFLAVSSFSQYAVVDVNQVVKVDPAVPPKLACLLGCGAGTVDDPGVQLYKRRSYEVDRLAPWQFVRASHLKKARRSSMGVGQGGTRFVCAVFGLGSVGLAAIQGAKMCGAAKIIGVDLNPNKEKIGKSIFFGLCKVINAMTGVGADYCFECIGVSSVMTEAVRSTKPVLI

Radius of gyration: 20.9 Å; chains: 1; bounding box: 57×39×55 Å